Protein AF-A0A7W4BUL0-F1 (afdb_monomer)

Solvent-accessible surface area (backbone atoms only — not comparable to full-atom values): 17599 Å² total; per-residue (Å²): 130,43,71,52,57,49,54,52,48,56,49,38,48,52,42,36,64,74,68,65,66,83,71,51,72,64,56,56,49,53,50,51,48,51,26,42,60,65,45,43,52,60,82,72,42,64,9,52,50,29,47,55,52,40,44,53,56,35,36,77,71,32,53,68,34,26,53,48,38,33,58,71,44,56,49,56,65,67,58,50,42,30,52,64,75,68,50,76,83,61,90,52,65,67,52,39,54,31,34,69,30,75,73,80,61,93,63,35,60,72,77,24,23,62,31,49,42,41,34,46,38,88,52,42,52,83,48,67,34,38,34,40,41,51,28,50,49,57,51,46,47,67,76,43,40,69,66,28,68,32,72,77,50,27,53,101,88,46,43,46,43,32,50,45,29,55,38,48,47,57,58,42,29,58,88,43,66,68,40,51,63,51,36,73,60,40,47,85,48,90,79,58,47,50,54,53,45,16,53,50,46,50,51,56,71,67,39,72,90,49,54,92,60,42,91,62,51,68,42,51,52,49,48,23,38,56,37,56,66,67,81,63,59,66,76,80,72,73,72,74,67,66,82,71,74,78,66,77,79,75,72,74,81,62,45,70,44,75,49,91,90,58,65,99,73,47,58,45,75,43,71,88,58,84,81,70,72,73,86,80,85,70,65,93,83,72,82,73,80,80,81,79,83,82,88,70,76,77,81,132

Sequence (300 aa):
MTTLKQHLYDHICHYCDHQMLGIENDEVLEDLEELTERIFAPETLGGFRQLIHMIASVRSISSHSADSIMKDLHFPKYIFDALHNYGFEVDDKSINKEYYRNSYHKGWCSEYPFYVVLLKSHEYQFTIKSCELLAAFIKHYYSVLDTLRDKELARESSTREEDACANFRLFMKTNVAEFNSVREAIPKTPLDTPMSIANQLDKYLNDQEHWPYLAHKNYLRMLS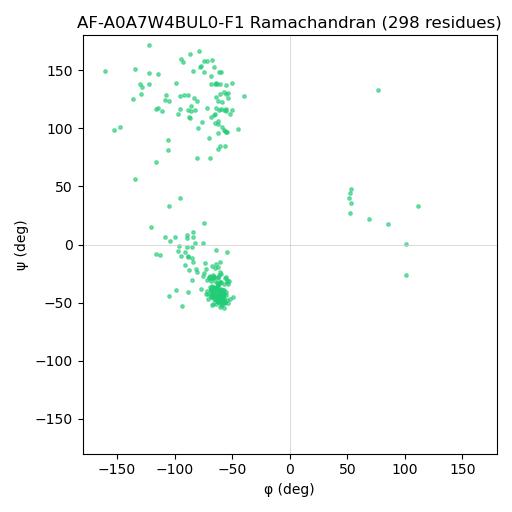HFFSNDWKSPKHISRKRLPFERVPKRYAEPIAVPIVGAHDDIFTLIPNESLIPNSEGLDEDDQYVTQHVIYTRARS

Mean predicted aligned error: 12.88 Å

Radius of gyration: 27.73 Å; Cα contacts (8 Å, |Δi|>4): 316; chains: 1; bounding box: 54×82×61 Å

Secondary structure (DSSP, 8-state):
--HHHHHHHHHHHHHHHHTT----HHHHHHHHHHHHHHTT--TT-TTHHHHHHHHHHHHHH-HHHHHHHHHHTT--HHHHHHHHTTT---S-HHHHHHHT--SPPTTHHHHSHHHHHHHGGGGB---HHHHHHHHHHHHHHHHSHHHHT-TTT-BTTB-HHHHHHHHHHHHHBTT-THHHHHHHHS-SSTT--HHHHHHHHHHHHH-GGGGGG-TTHHHHHHHHHHHHT-PPPP----------------PPPPEEEEPTTS-TT-EEEE-SS-----SSS--TT-------PPP-----

Foldseek 3Di:
DDPLLVLLLVLLVVLCVVVVVVQDSVNSNVLSVLLCVLQLADPLNAQVVLLLVLLVLLCVADVPLSVLLCVLSSPDPSSSCSCPVVHDDDPPPVSVNRNNDLDDDPCCLANRVRNNLSSNSVQFDDHNQVSLVVSQLSNLCVVCVCVQPDPQLADPVHTLSSLLSVLNSVLGGPPLVLSVVVSVPPPPDSPQALQNRLVSLVVCLPPPVSVVSCPPNVSSNSSSCSSNVVRDGPPPPVPPPVPPPPPPPPQDQFDWDDDPPDPPQWTFGDRPDDCPPPPPDDDPPPPDDPDDRDTDGDDD

Structure (mmCIF, N/CA/C/O backbone):
data_AF-A0A7W4BUL0-F1
#
_entry.id   AF-A0A7W4BUL0-F1
#
loop_
_atom_site.group_PDB
_atom_site.id
_atom_site.type_symbol
_atom_site.label_atom_id
_atom_site.label_alt_id
_atom_site.label_comp_id
_atom_site.label_asym_id
_atom_site.label_entity_id
_atom_site.label_seq_id
_atom_site.pdbx_PDB_ins_code
_atom_site.Cartn_x
_atom_site.Cartn_y
_atom_site.Cartn_z
_atom_site.occupancy
_atom_site.B_iso_or_equiv
_atom_site.auth_seq_id
_atom_site.auth_comp_id
_atom_site.auth_asym_id
_atom_site.auth_atom_id
_atom_site.pdbx_PDB_model_num
ATOM 1 N N . MET A 1 1 ? -19.394 -6.664 11.575 1.00 63.81 1 MET A N 1
ATOM 2 C CA . MET A 1 1 ? -18.038 -6.185 11.916 1.00 63.81 1 MET A CA 1
ATOM 3 C C . MET A 1 1 ? -17.214 -7.359 12.427 1.00 63.81 1 MET A C 1
ATOM 5 O O . MET A 1 1 ? -17.747 -8.137 13.209 1.00 63.81 1 MET A O 1
ATOM 9 N N . THR A 1 2 ? -15.981 -7.559 11.952 1.00 84.81 2 THR A N 1
ATOM 10 C CA . THR A 1 2 ? -15.101 -8.612 12.496 1.00 84.81 2 THR A CA 1
ATOM 11 C C . THR A 1 2 ? -14.613 -8.239 13.894 1.00 84.81 2 THR A C 1
ATOM 13 O O . THR A 1 2 ? -14.593 -7.060 14.248 1.00 84.81 2 THR A O 1
ATOM 16 N N . THR A 1 3 ? -14.204 -9.229 14.695 1.00 90.94 3 THR A N 1
ATOM 17 C CA . THR A 1 3 ? -13.777 -8.995 16.083 1.00 90.94 3 THR A CA 1
ATOM 18 C C . THR A 1 3 ? -12.614 -8.001 16.159 1.00 90.94 3 THR A C 1
ATOM 20 O O . THR A 1 3 ? -12.678 -7.055 16.931 1.00 90.94 3 THR A O 1
ATOM 23 N N . LEU A 1 4 ? -11.592 -8.131 15.300 1.00 94.06 4 LEU A N 1
ATOM 24 C CA . LEU A 1 4 ? -10.478 -7.173 15.263 1.00 94.06 4 LEU A CA 1
ATOM 25 C C . LEU A 1 4 ? -10.937 -5.754 14.881 1.00 94.06 4 LEU A C 1
ATOM 27 O O . LEU A 1 4 ? -10.501 -4.798 15.515 1.00 94.06 4 LEU A O 1
ATOM 31 N N . LYS A 1 5 ? -11.842 -5.605 13.900 1.00 94.56 5 LYS A N 1
ATOM 32 C CA . LYS A 1 5 ? -12.377 -4.286 13.517 1.00 94.56 5 LYS A CA 1
ATOM 33 C C . LYS A 1 5 ? -13.120 -3.621 14.684 1.00 94.56 5 LYS A C 1
ATOM 35 O O . LYS A 1 5 ? -12.940 -2.428 14.888 1.00 94.56 5 LYS A O 1
ATOM 40 N N . GLN A 1 6 ? -13.876 -4.386 15.481 1.00 94.69 6 GLN A N 1
ATOM 41 C CA . GLN A 1 6 ? -14.531 -3.877 16.696 1.00 94.69 6 GLN A CA 1
ATOM 42 C C . GLN A 1 6 ? -13.534 -3.382 17.739 1.00 94.69 6 GLN A C 1
ATOM 44 O O . GLN A 1 6 ? -13.674 -2.266 18.217 1.00 94.69 6 GLN A O 1
ATOM 49 N N . HIS A 1 7 ? -12.490 -4.156 18.039 1.00 95.56 7 HIS A N 1
ATOM 50 C CA . HIS A 1 7 ? -11.482 -3.711 19.002 1.00 95.56 7 HIS A CA 1
ATOM 51 C C . HIS A 1 7 ? -10.732 -2.459 18.535 1.00 95.56 7 HIS A C 1
ATOM 53 O O . HIS A 1 7 ? -10.454 -1.584 19.349 1.00 95.56 7 HIS A O 1
ATOM 59 N N . LEU A 1 8 ? -10.407 -2.362 17.239 1.00 96.38 8 LEU A N 1
ATOM 60 C CA . LEU A 1 8 ? -9.792 -1.156 16.678 1.00 96.38 8 LEU A CA 1
ATOM 61 C C . LEU A 1 8 ? -10.718 0.051 16.832 1.00 96.38 8 LEU A C 1
ATOM 63 O O . LEU A 1 8 ? -10.274 1.093 17.300 1.00 96.38 8 LEU A O 1
ATOM 67 N N . TYR A 1 9 ? -11.992 -0.111 16.480 1.00 97.00 9 TYR A N 1
ATOM 68 C CA . TYR A 1 9 ? -13.008 0.924 16.619 1.00 97.00 9 TYR A CA 1
ATOM 69 C C . TYR A 1 9 ? -13.138 1.416 18.068 1.00 97.00 9 TYR A C 1
ATOM 71 O O . TYR A 1 9 ? -12.931 2.599 18.327 1.00 97.00 9 TYR A O 1
ATOM 79 N N . ASP A 1 10 ? -13.367 0.503 19.018 1.00 96.12 10 ASP A N 1
ATOM 80 C CA . ASP A 1 10 ? -13.527 0.840 20.438 1.00 96.12 10 ASP A CA 1
ATOM 81 C C . ASP A 1 10 ? -12.287 1.569 20.987 1.00 96.12 10 ASP A C 1
ATOM 83 O O . ASP A 1 10 ? -12.400 2.529 21.752 1.00 96.12 10 ASP A O 1
ATOM 87 N N . HIS A 1 11 ? -11.091 1.144 20.563 1.00 96.62 11 HIS A N 1
ATOM 88 C CA . HIS A 1 11 ? -9.828 1.779 20.942 1.00 96.62 11 HIS A CA 1
ATOM 89 C C . HIS A 1 11 ? -9.691 3.202 20.396 1.00 96.62 11 HIS A C 1
ATOM 91 O O . HIS A 1 11 ? -9.259 4.102 21.117 1.00 96.62 11 HIS A O 1
ATOM 97 N N . ILE A 1 12 ? -10.055 3.419 19.130 1.00 97.69 12 ILE A N 1
ATOM 98 C CA . ILE A 1 12 ? -9.995 4.744 18.504 1.00 97.69 12 ILE A CA 1
ATOM 99 C C . ILE A 1 12 ? -11.011 5.683 19.164 1.00 97.69 12 ILE A C 1
ATOM 101 O O . ILE A 1 12 ? -10.640 6.799 19.518 1.00 97.69 12 ILE A O 1
ATOM 105 N N . CYS A 1 13 ? -12.243 5.228 19.412 1.00 97.12 13 CYS A N 1
ATOM 106 C CA . CYS A 1 13 ? -13.245 5.999 20.155 1.00 97.12 13 CYS A CA 1
ATOM 107 C C . CYS A 1 13 ? -12.733 6.387 21.547 1.00 97.12 13 CYS A C 1
ATOM 109 O O . CYS A 1 13 ? -12.774 7.559 21.920 1.00 97.12 13 CYS A O 1
ATOM 111 N N . HIS A 1 14 ? -12.152 5.432 22.284 1.00 96.12 14 HIS A N 1
ATOM 112 C CA . HIS A 1 14 ? -11.572 5.712 23.596 1.00 96.12 14 HIS A CA 1
ATOM 113 C C . HIS A 1 14 ? -10.455 6.763 23.532 1.00 96.12 14 HIS A C 1
ATOM 115 O O . HIS A 1 14 ? -10.378 7.645 24.390 1.00 96.12 14 HIS A O 1
ATOM 121 N N . TYR A 1 15 ? -9.605 6.702 22.505 1.00 97.06 15 TYR A N 1
ATOM 122 C CA . TYR A 1 15 ? -8.588 7.719 22.261 1.00 97.06 15 TYR A CA 1
ATOM 123 C C . TYR A 1 15 ? -9.208 9.098 21.981 1.00 97.06 15 TYR A C 1
ATOM 125 O O . TYR A 1 15 ? -8.770 10.084 22.577 1.00 97.06 15 TYR A O 1
ATOM 133 N N . CYS A 1 16 ? -10.227 9.174 21.120 1.00 97.00 16 CYS A N 1
ATOM 134 C CA . CYS A 1 16 ? -10.926 10.418 20.784 1.00 97.00 16 CYS A CA 1
ATOM 135 C C . CYS A 1 16 ? -11.564 11.070 22.019 1.00 97.00 16 CYS A C 1
ATOM 137 O O . CYS A 1 16 ? -11.394 12.276 22.221 1.00 97.00 16 CYS A O 1
ATOM 139 N N . ASP A 1 17 ? -12.214 10.274 22.872 1.00 95.50 17 ASP A N 1
ATOM 140 C CA . ASP A 1 17 ? -12.788 10.715 24.147 1.00 95.50 17 ASP A CA 1
ATOM 141 C C . ASP A 1 17 ? -11.702 11.212 25.107 1.00 95.50 17 ASP A C 1
ATOM 143 O O . ASP A 1 17 ? -11.811 12.293 25.693 1.00 95.50 17 ASP A O 1
ATOM 147 N N . HIS A 1 18 ? -10.617 10.444 25.246 1.00 95.31 18 HIS A N 1
ATOM 148 C CA . HIS A 1 18 ? -9.511 10.771 26.143 1.00 95.31 18 HIS A CA 1
ATOM 149 C C . HIS A 1 18 ? -8.785 12.061 25.734 1.00 95.31 18 HIS A C 1
ATOM 151 O O . HIS A 1 18 ? -8.370 12.838 26.593 1.00 95.31 18 HIS A O 1
ATOM 157 N N . GLN A 1 19 ? -8.647 12.302 24.428 1.00 95.75 19 GLN A N 1
ATOM 158 C CA . GLN A 1 19 ? -8.027 13.507 23.870 1.00 95.75 19 GLN A CA 1
ATOM 159 C C . GLN A 1 19 ? -9.021 14.659 23.644 1.00 95.75 19 GLN A C 1
ATOM 161 O O . GLN A 1 19 ? -8.603 15.737 23.224 1.00 95.75 19 GLN A O 1
ATOM 166 N N . MET A 1 20 ? -10.315 14.457 23.929 1.00 94.31 20 MET A N 1
ATOM 167 C CA . MET A 1 20 ? -11.390 15.438 23.731 1.00 94.31 20 MET A CA 1
ATOM 168 C C . MET A 1 20 ? -11.424 16.018 22.305 1.00 94.31 20 MET A C 1
ATOM 170 O O . MET A 1 20 ? -11.565 17.227 22.120 1.00 94.31 20 MET A O 1
ATOM 174 N N . LEU A 1 21 ? -11.276 15.163 21.287 1.00 92.88 21 LEU A N 1
ATOM 175 C CA . LEU A 1 21 ? -11.173 15.609 19.888 1.00 92.88 21 LEU A CA 1
ATOM 176 C C . LEU A 1 21 ? -12.501 16.091 19.289 1.00 92.88 21 LEU A C 1
ATOM 178 O O . LEU A 1 21 ? -12.483 16.759 18.260 1.00 92.88 21 LEU A O 1
ATOM 182 N N . GLY A 1 22 ? -13.634 15.7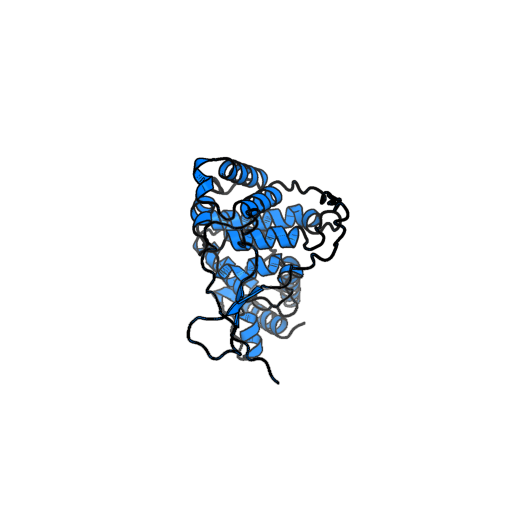77 19.925 1.00 93.44 22 GLY A N 1
ATOM 183 C CA . GLY A 1 22 ? -14.963 16.152 19.432 1.00 93.44 22 GLY A CA 1
ATOM 184 C C . GLY A 1 22 ? -15.382 15.424 18.152 1.00 93.44 22 GLY A C 1
ATOM 185 O O . GLY A 1 22 ? -16.227 15.941 17.434 1.00 93.44 22 GLY A O 1
ATOM 186 N N . ILE A 1 23 ? -14.771 14.269 17.873 1.00 94.56 23 ILE A N 1
ATOM 187 C CA . ILE A 1 23 ? -15.105 13.380 16.753 1.00 94.56 23 ILE A CA 1
ATOM 188 C C . ILE A 1 23 ? -16.191 12.424 17.236 1.00 94.56 23 ILE A C 1
ATOM 190 O O . ILE A 1 23 ? -16.039 11.815 18.300 1.00 94.56 23 ILE A O 1
ATOM 194 N N . GLU A 1 24 ? -17.282 12.314 16.486 1.00 94.50 24 GLU A N 1
ATOM 195 C CA . GLU A 1 24 ? -18.406 11.458 16.863 1.00 94.50 24 GLU A CA 1
ATOM 196 C C . GLU A 1 24 ? -18.105 9.974 16.579 1.00 94.50 24 GLU A C 1
ATOM 198 O O . GLU A 1 24 ? -17.283 9.612 15.737 1.00 94.50 24 GLU A O 1
ATOM 203 N N . ASN A 1 25 ? -18.742 9.078 17.333 1.00 94.75 25 ASN A N 1
ATOM 204 C CA . ASN A 1 25 ? -18.480 7.638 17.246 1.00 94.75 25 ASN A CA 1
ATOM 205 C C . ASN A 1 25 ? -18.883 7.029 15.893 1.00 94.75 25 ASN A C 1
ATOM 207 O O . ASN A 1 25 ? -18.326 6.009 15.493 1.00 94.75 25 ASN A O 1
ATOM 211 N N . ASP A 1 26 ? -19.865 7.601 15.209 1.00 95.38 26 ASP A N 1
ATOM 212 C CA . ASP A 1 26 ? -20.238 7.253 13.839 1.00 95.38 26 ASP A CA 1
ATOM 213 C C . ASP A 1 26 ? -19.201 7.755 12.827 1.00 95.38 26 ASP A C 1
ATOM 215 O O . ASP A 1 26 ? -18.786 6.965 11.984 1.00 95.38 26 ASP A O 1
ATOM 219 N N . GLU A 1 27 ? -18.687 8.979 12.980 1.00 96.75 27 GLU A N 1
ATOM 220 C CA . GLU A 1 27 ? -17.587 9.512 12.155 1.00 96.75 27 GLU A CA 1
ATOM 221 C C . GLU A 1 27 ? -16.334 8.621 12.246 1.00 96.75 27 GLU A C 1
ATOM 223 O O . GLU A 1 27 ? -15.753 8.257 11.224 1.00 96.75 27 GLU A O 1
ATOM 228 N N . VAL A 1 28 ? -15.966 8.161 13.453 1.00 97.50 28 VAL A N 1
ATOM 229 C CA . VAL A 1 28 ? -14.862 7.196 13.640 1.00 97.50 28 VAL A CA 1
ATOM 230 C C . VAL A 1 28 ? -15.105 5.894 12.877 1.00 97.50 28 VAL A C 1
ATOM 232 O O . VAL A 1 28 ? -14.165 5.300 12.336 1.00 97.50 28 VAL A O 1
ATOM 235 N N . LEU A 1 29 ? -16.349 5.407 12.876 1.00 96.81 29 LEU A N 1
ATOM 236 C CA . LEU A 1 29 ? -16.688 4.173 12.183 1.00 96.81 29 LEU A CA 1
ATOM 237 C C . LEU A 1 29 ? -16.566 4.375 10.675 1.00 96.81 29 LEU A C 1
ATOM 239 O O . LEU A 1 29 ? -15.860 3.590 10.048 1.00 96.81 29 LEU A O 1
ATOM 243 N N . GLU A 1 30 ? -17.200 5.417 10.133 1.00 97.31 30 GLU A N 1
ATOM 244 C CA . GLU A 1 30 ? -17.189 5.767 8.707 1.00 97.31 30 GLU A CA 1
ATOM 245 C C . GLU A 1 30 ? -15.761 5.888 8.172 1.00 97.31 30 GLU A C 1
ATOM 247 O O . GLU A 1 30 ? -15.401 5.201 7.215 1.00 97.31 30 GLU A O 1
ATOM 252 N N . ASP A 1 31 ? -14.916 6.650 8.860 1.00 97.81 31 ASP A N 1
ATOM 253 C CA . ASP A 1 31 ? -13.508 6.836 8.514 1.00 97.81 31 ASP A CA 1
ATOM 254 C C . ASP A 1 31 ? -12.710 5.518 8.537 1.00 97.81 31 ASP A C 1
ATOM 256 O O . ASP A 1 31 ? -11.852 5.262 7.681 1.00 97.81 31 ASP A O 1
ATOM 260 N N . LEU A 1 32 ? -12.971 4.650 9.523 1.00 97.00 32 LEU A N 1
ATOM 261 C CA . LEU A 1 32 ? -12.336 3.335 9.592 1.00 97.00 32 LEU A CA 1
ATOM 262 C C . LEU A 1 32 ? -12.823 2.423 8.457 1.00 97.00 32 LEU A C 1
ATOM 264 O O . LEU A 1 32 ? -12.026 1.653 7.914 1.00 97.00 32 LEU A O 1
ATOM 268 N N . GLU A 1 33 ? -14.110 2.474 8.100 1.00 96.44 33 GLU A N 1
ATOM 269 C CA . GLU A 1 33 ? -14.654 1.720 6.967 1.00 96.44 33 GLU A CA 1
ATOM 270 C C . GLU A 1 33 ? -14.019 2.195 5.662 1.00 96.44 33 GLU A C 1
ATOM 272 O O . GLU A 1 33 ? -13.422 1.371 4.962 1.00 96.44 33 GLU A O 1
ATOM 277 N N . GLU A 1 34 ? -14.031 3.506 5.413 1.00 97.19 34 GLU A N 1
ATOM 278 C CA . GLU A 1 34 ? -13.434 4.134 4.237 1.00 97.19 34 GLU A CA 1
ATOM 279 C C . GLU A 1 34 ? -11.961 3.742 4.092 1.00 97.19 34 GLU A C 1
ATOM 281 O O . GLU A 1 34 ? -11.550 3.273 3.029 1.00 97.19 34 GLU A O 1
ATOM 286 N N . LEU A 1 35 ? -11.171 3.824 5.169 1.00 97.56 35 LEU A N 1
ATOM 287 C CA . LEU A 1 35 ? -9.772 3.400 5.153 1.00 97.56 35 LEU A CA 1
ATOM 288 C C . LEU A 1 35 ? -9.627 1.917 4.779 1.00 97.56 35 LEU A C 1
ATOM 290 O O . LEU A 1 35 ? -8.786 1.566 3.946 1.00 97.56 35 LEU A O 1
ATOM 294 N N . THR A 1 36 ? -10.419 1.029 5.390 1.00 96.81 36 THR A N 1
ATOM 295 C CA . THR A 1 36 ? -10.321 -0.419 5.126 1.00 96.81 36 THR A CA 1
ATOM 296 C C . THR A 1 36 ? -10.730 -0.794 3.703 1.00 96.81 36 THR A C 1
ATOM 298 O O . THR A 1 36 ? -10.090 -1.658 3.095 1.00 96.81 36 THR A O 1
ATOM 301 N N . GLU A 1 37 ? -11.736 -0.118 3.148 1.00 96.75 37 GLU A N 1
ATOM 302 C CA . GLU A 1 37 ? -12.154 -0.274 1.756 1.00 96.75 37 GLU A CA 1
ATOM 303 C C . GLU A 1 37 ? -11.096 0.274 0.800 1.00 96.75 37 GLU A C 1
ATOM 305 O O . GLU A 1 37 ? -10.714 -0.398 -0.163 1.00 96.75 37 GLU A O 1
ATOM 310 N N . ARG A 1 38 ? -10.559 1.460 1.105 1.00 97.00 38 ARG A N 1
ATOM 311 C CA . ARG A 1 38 ? -9.557 2.150 0.293 1.00 97.00 38 ARG A CA 1
ATOM 312 C C . ARG A 1 38 ? -8.307 1.304 0.098 1.00 97.00 38 ARG A C 1
ATOM 314 O O . ARG A 1 38 ? -7.826 1.183 -1.026 1.00 97.00 38 ARG A O 1
ATOM 321 N N . ILE A 1 39 ? -7.810 0.673 1.163 1.00 96.81 39 ILE A N 1
ATOM 322 C CA . ILE A 1 39 ? -6.622 -0.193 1.098 1.00 96.81 39 ILE A CA 1
ATOM 323 C C . ILE A 1 39 ? -6.916 -1.620 0.613 1.00 96.81 39 ILE A C 1
ATOM 325 O O . ILE A 1 39 ? -5.988 -2.431 0.558 1.00 96.81 39 ILE A O 1
ATOM 329 N N . PHE A 1 40 ? -8.173 -1.935 0.281 1.00 96.31 40 PHE A N 1
ATOM 330 C CA . PHE A 1 40 ? -8.636 -3.278 -0.079 1.00 96.31 40 PHE A CA 1
ATOM 331 C C . PHE A 1 40 ? -8.260 -4.326 0.975 1.00 96.31 40 PHE A C 1
ATOM 333 O O . PHE A 1 40 ? -7.693 -5.372 0.653 1.00 96.31 40 PHE A O 1
ATOM 340 N N . ALA A 1 41 ? -8.511 -4.027 2.252 1.00 95.69 41 ALA A N 1
ATOM 341 C CA . ALA A 1 41 ? -8.168 -4.942 3.332 1.00 95.69 41 ALA A CA 1
ATOM 342 C C . ALA A 1 41 ? -9.049 -6.208 3.305 1.00 95.69 41 ALA A C 1
ATOM 344 O O . ALA A 1 41 ? -10.246 -6.124 3.023 1.00 95.69 41 ALA A O 1
ATOM 345 N N . PRO A 1 42 ? -8.504 -7.385 3.663 1.00 95.06 42 PRO A N 1
ATOM 346 C CA . PRO A 1 42 ? -9.322 -8.562 3.929 1.00 95.06 42 PRO A CA 1
ATOM 347 C C . PRO A 1 42 ? -10.196 -8.326 5.168 1.00 95.06 42 PRO A C 1
ATOM 349 O O . PRO A 1 42 ? -9.775 -7.641 6.098 1.00 95.06 42 PRO A O 1
ATOM 352 N N . GLU A 1 43 ? -11.354 -8.987 5.258 1.00 92.56 43 GLU A N 1
ATOM 353 C CA . GLU A 1 43 ? -12.284 -8.838 6.398 1.00 92.56 43 GLU A CA 1
ATOM 354 C C . GLU A 1 43 ? -11.615 -9.079 7.765 1.00 92.56 43 GLU A C 1
ATOM 356 O O . GLU A 1 43 ? -11.936 -8.437 8.767 1.00 92.56 43 GLU A O 1
ATOM 361 N N . THR A 1 44 ? -10.647 -10.002 7.802 1.00 92.06 44 THR A N 1
ATOM 362 C CA . THR A 1 44 ? -9.870 -10.338 9.006 1.00 92.06 44 THR A CA 1
ATOM 363 C C . THR A 1 44 ? -8.994 -9.195 9.520 1.00 92.06 44 THR A C 1
ATOM 365 O O . THR A 1 44 ? -8.594 -9.244 10.678 1.00 92.06 44 THR A O 1
ATOM 368 N N . LEU A 1 45 ? -8.669 -8.204 8.677 1.00 94.56 45 LEU A N 1
ATOM 369 C CA . LEU A 1 45 ? -7.679 -7.146 8.930 1.00 94.56 45 LEU A CA 1
ATOM 370 C C . LEU A 1 45 ? -6.303 -7.687 9.371 1.00 94.56 45 LEU A C 1
ATOM 372 O O . LEU A 1 45 ? -5.542 -7.016 10.072 1.00 94.56 45 LEU A O 1
ATOM 376 N N . GLY A 1 46 ? -5.977 -8.917 8.965 1.00 94.38 46 GLY A N 1
ATOM 377 C CA . GLY A 1 46 ? -4.737 -9.580 9.341 1.00 94.38 46 GLY A CA 1
ATOM 378 C C . GLY A 1 46 ? -3.508 -8.794 8.879 1.00 94.38 46 GLY A C 1
ATOM 379 O O . GLY A 1 46 ? -3.258 -8.657 7.684 1.00 94.38 46 GLY A O 1
ATOM 380 N N . GLY A 1 47 ? -2.715 -8.329 9.840 1.00 95.19 47 GLY A N 1
ATOM 381 C CA . GLY A 1 47 ? -1.499 -7.554 9.626 1.00 95.19 47 GLY A CA 1
ATOM 382 C C . GLY A 1 47 ? -1.729 -6.053 9.465 1.00 95.19 47 GLY A C 1
ATOM 383 O O . GLY A 1 47 ? -0.826 -5.353 9.006 1.00 95.19 47 GLY A O 1
ATOM 384 N N . PHE A 1 48 ? -2.891 -5.531 9.879 1.00 95.94 48 PHE A N 1
ATOM 385 C CA . PHE A 1 48 ? -3.192 -4.094 9.836 1.00 95.94 48 PHE A CA 1
ATOM 386 C C . PHE A 1 48 ? -2.138 -3.237 10.555 1.00 95.94 48 PHE A C 1
ATOM 388 O O . PHE A 1 48 ? -1.823 -2.139 10.099 1.00 95.94 48 PHE A O 1
ATOM 395 N N . ARG A 1 49 ? -1.482 -3.764 11.600 1.00 95.62 49 ARG A N 1
ATOM 396 C CA . ARG A 1 49 ? -0.357 -3.087 12.264 1.00 95.62 49 ARG A CA 1
ATOM 397 C C . ARG A 1 49 ? 0.766 -2.694 11.301 1.00 95.62 49 ARG A C 1
ATOM 399 O O . ARG A 1 49 ? 1.435 -1.687 11.524 1.00 95.62 49 ARG A O 1
ATOM 406 N N . GLN A 1 50 ? 1.000 -3.476 10.248 1.00 96.00 50 GLN A N 1
ATOM 407 C CA . GLN A 1 50 ? 2.071 -3.201 9.288 1.00 96.00 50 GLN A CA 1
ATOM 408 C C . GLN A 1 50 ? 1.831 -1.901 8.524 1.00 96.00 50 GLN A C 1
ATOM 410 O O . GLN A 1 50 ? 2.791 -1.198 8.231 1.00 96.00 50 GLN A O 1
ATOM 415 N N . LEU A 1 51 ? 0.571 -1.525 8.285 1.00 96.69 51 LEU A N 1
ATOM 416 C CA . LEU A 1 51 ? 0.228 -0.228 7.707 1.00 96.69 51 LEU A CA 1
ATOM 417 C C . LEU A 1 51 ? 0.649 0.923 8.636 1.00 96.69 51 LEU A C 1
ATOM 419 O O . LEU A 1 51 ? 1.294 1.874 8.195 1.00 96.69 51 LEU A O 1
ATOM 423 N N . ILE A 1 52 ? 0.347 0.802 9.932 1.00 96.94 52 ILE A N 1
ATOM 424 C CA . ILE A 1 52 ? 0.726 1.797 10.948 1.00 96.94 52 ILE A CA 1
ATOM 425 C C . ILE A 1 52 ? 2.249 1.918 11.025 1.00 96.94 52 ILE A C 1
ATOM 427 O O . ILE A 1 52 ? 2.807 3.013 10.957 1.00 96.94 52 ILE A O 1
ATOM 431 N N . HIS A 1 53 ? 2.933 0.776 11.100 1.00 96.25 53 HIS A N 1
ATOM 432 C CA . HIS A 1 53 ? 4.387 0.718 11.179 1.00 96.25 53 HIS A CA 1
ATOM 433 C C . HIS A 1 53 ? 5.065 1.267 9.918 1.00 96.25 53 HIS A C 1
ATOM 435 O O . HIS A 1 53 ? 6.077 1.961 10.020 1.00 96.25 53 HIS A O 1
ATOM 441 N N . MET A 1 54 ? 4.505 1.001 8.735 1.00 97.50 54 MET A N 1
ATOM 442 C CA . MET A 1 54 ? 4.965 1.574 7.472 1.00 97.50 54 MET A CA 1
ATOM 443 C C . MET A 1 54 ? 4.904 3.099 7.510 1.00 97.50 54 MET A C 1
ATOM 445 O O . MET A 1 54 ? 5.908 3.748 7.234 1.00 97.50 54 MET A O 1
ATOM 449 N N . ILE A 1 55 ? 3.756 3.676 7.880 1.00 97.75 55 ILE A N 1
ATOM 450 C CA . ILE A 1 55 ? 3.582 5.134 7.914 1.00 97.75 55 ILE A CA 1
ATOM 451 C C . ILE A 1 55 ? 4.527 5.758 8.940 1.00 97.75 55 ILE A C 1
ATOM 453 O O . ILE A 1 55 ? 5.195 6.737 8.620 1.00 97.75 55 ILE A O 1
ATOM 457 N N . ALA A 1 56 ? 4.663 5.163 10.128 1.00 97.38 56 ALA A N 1
ATOM 458 C CA . ALA A 1 56 ? 5.617 5.616 11.139 1.00 97.38 56 ALA A CA 1
ATOM 459 C C . ALA A 1 56 ? 7.071 5.568 10.630 1.00 97.38 56 ALA A C 1
ATOM 461 O O . ALA A 1 56 ? 7.823 6.530 10.801 1.00 97.38 56 ALA A O 1
ATOM 462 N N . SER A 1 57 ? 7.446 4.486 9.938 1.00 96.88 57 SER A N 1
ATOM 463 C CA . SER A 1 57 ? 8.787 4.318 9.364 1.00 96.88 57 SER A CA 1
ATOM 464 C C . SER A 1 57 ? 9.061 5.380 8.298 1.00 96.88 57 SER A C 1
ATOM 466 O O . SER A 1 57 ? 10.070 6.081 8.369 1.00 96.88 57 SER A O 1
ATOM 468 N N . VAL A 1 58 ? 8.126 5.584 7.363 1.00 97.50 58 VAL A N 1
ATOM 469 C CA . VAL A 1 58 ? 8.235 6.627 6.332 1.00 97.50 58 VAL A CA 1
ATOM 470 C C . VAL A 1 58 ? 8.290 8.009 6.975 1.00 97.50 58 VAL A C 1
ATOM 472 O O . VAL A 1 58 ? 9.146 8.806 6.608 1.00 97.50 58 VAL A O 1
ATOM 475 N N . ARG A 1 59 ? 7.446 8.293 7.974 1.00 96.81 59 ARG A N 1
ATOM 476 C CA . ARG A 1 59 ? 7.387 9.598 8.649 1.00 96.81 59 ARG A CA 1
ATOM 477 C C . ARG A 1 59 ? 8.687 9.952 9.357 1.00 96.81 59 ARG A C 1
ATOM 479 O O . ARG A 1 59 ? 9.063 11.121 9.357 1.00 96.81 59 ARG A O 1
ATOM 486 N N . SER A 1 60 ? 9.384 8.963 9.917 1.00 96.44 60 SER A N 1
ATOM 487 C CA . SER A 1 60 ? 10.686 9.189 10.557 1.00 96.44 60 SER A CA 1
ATOM 488 C C . SER A 1 60 ? 11.797 9.581 9.570 1.00 96.44 60 SER A C 1
ATOM 490 O O . SER A 1 60 ? 12.794 10.168 9.981 1.00 96.44 60 SER A O 1
ATOM 492 N N . ILE A 1 61 ? 11.610 9.315 8.271 1.00 96.38 61 ILE A N 1
ATOM 493 C CA . ILE A 1 61 ? 12.566 9.627 7.196 1.00 96.38 61 ILE A CA 1
ATOM 494 C C . ILE A 1 61 ? 12.117 10.838 6.364 1.00 96.38 61 ILE A C 1
ATOM 496 O O . ILE A 1 61 ? 12.924 11.706 6.037 1.00 96.38 61 ILE A O 1
ATOM 500 N N . SER A 1 62 ? 10.837 10.902 5.996 1.00 95.50 62 SER A N 1
ATOM 501 C CA . SER A 1 62 ? 10.240 11.930 5.143 1.00 95.50 62 SER A CA 1
ATOM 502 C C . SER A 1 62 ? 8.787 12.181 5.553 1.00 95.50 62 SER A C 1
ATOM 504 O O . SER A 1 62 ? 7.875 11.447 5.162 1.00 95.50 62 SER A O 1
ATOM 506 N N . SER A 1 63 ? 8.556 13.263 6.304 1.00 94.88 63 SER A N 1
ATOM 507 C CA . SER A 1 63 ? 7.203 13.710 6.664 1.00 94.88 63 SER A CA 1
ATOM 508 C C . SER A 1 63 ? 6.348 13.980 5.428 1.00 94.88 63 SER A C 1
ATOM 510 O O . SER A 1 63 ? 5.204 13.550 5.376 1.00 94.88 63 SER A O 1
ATOM 512 N N . HIS A 1 64 ? 6.932 14.593 4.395 1.00 95.00 64 HIS A N 1
ATOM 513 C CA . HIS A 1 64 ? 6.247 14.862 3.133 1.00 95.00 64 HIS A CA 1
ATOM 514 C C . HIS A 1 64 ? 5.724 13.585 2.459 1.00 95.00 64 HIS A C 1
ATOM 516 O O . HIS A 1 64 ? 4.567 13.541 2.042 1.00 95.00 64 HIS A O 1
ATOM 522 N N . SER A 1 65 ? 6.550 12.533 2.383 1.00 96.06 65 SER A N 1
ATOM 523 C CA . SER A 1 65 ? 6.128 11.258 1.788 1.00 96.06 65 SER A CA 1
ATOM 524 C C . SER A 1 65 ? 5.052 10.583 2.636 1.00 96.06 65 SER A C 1
ATOM 526 O O . SER A 1 65 ? 4.083 10.068 2.088 1.00 96.06 65 SER A O 1
ATOM 528 N N . ALA A 1 66 ? 5.185 10.621 3.966 1.00 97.25 66 ALA A N 1
ATOM 529 C CA . ALA A 1 66 ? 4.181 10.069 4.872 1.00 97.25 66 ALA A CA 1
ATOM 530 C C . ALA A 1 66 ? 2.832 10.785 4.735 1.00 97.25 66 ALA A C 1
ATOM 532 O O . ALA A 1 66 ? 1.813 10.118 4.586 1.00 97.25 66 ALA A O 1
ATOM 533 N N . ASP A 1 67 ? 2.829 12.119 4.712 1.00 96.69 67 ASP A N 1
ATOM 534 C CA . ASP A 1 67 ? 1.609 12.916 4.567 1.00 96.69 67 ASP A CA 1
ATOM 535 C C . ASP A 1 67 ? 0.958 12.684 3.190 1.00 96.69 67 ASP A C 1
ATOM 537 O O . ASP A 1 67 ? -0.265 12.586 3.097 1.00 96.69 67 ASP A O 1
ATOM 541 N N . SER A 1 68 ? 1.758 12.524 2.123 1.00 96.19 68 SER A N 1
ATOM 542 C CA . SER A 1 68 ? 1.240 12.146 0.799 1.00 96.19 68 SER A CA 1
ATOM 543 C C . SER A 1 68 ? 0.591 10.764 0.821 1.00 96.19 68 SER A C 1
ATOM 545 O O . SER A 1 68 ? -0.521 10.614 0.327 1.00 96.19 68 SER A O 1
ATOM 547 N N . ILE A 1 69 ? 1.251 9.766 1.418 1.00 97.75 69 ILE A N 1
ATOM 548 C CA . ILE A 1 69 ? 0.709 8.406 1.528 1.00 97.75 69 ILE A CA 1
ATOM 549 C C . ILE A 1 69 ? -0.586 8.415 2.340 1.00 97.75 69 ILE A C 1
ATOM 551 O O . ILE A 1 69 ? -1.587 7.877 1.881 1.00 97.75 69 ILE A O 1
ATOM 555 N N . MET A 1 70 ? -0.597 9.047 3.517 1.00 97.81 70 MET A N 1
ATOM 556 C CA . MET A 1 70 ? -1.801 9.146 4.348 1.00 97.81 70 MET A CA 1
ATOM 557 C C . MET A 1 70 ? -2.948 9.807 3.583 1.00 97.81 70 MET A C 1
ATOM 559 O O . MET A 1 70 ? -4.066 9.301 3.616 1.00 97.81 70 MET A O 1
ATOM 563 N N . LYS A 1 71 ? -2.664 10.876 2.831 1.00 97.38 71 LYS A N 1
ATOM 564 C CA . LYS A 1 71 ? -3.654 11.527 1.973 1.00 97.38 71 LYS A CA 1
ATOM 565 C C . LYS A 1 71 ? -4.200 10.585 0.901 1.00 97.38 71 LYS A C 1
ATOM 567 O O . LYS A 1 71 ? -5.409 10.508 0.754 1.00 97.38 71 LYS A O 1
ATOM 572 N N . ASP A 1 72 ? -3.351 9.877 0.158 1.00 97.19 72 ASP A N 1
ATOM 573 C CA . ASP A 1 72 ? -3.799 9.006 -0.941 1.00 97.19 72 ASP A CA 1
ATOM 574 C C . ASP A 1 72 ? -4.564 7.761 -0.441 1.00 97.19 72 ASP A C 1
ATOM 576 O O . ASP A 1 72 ? -5.435 7.234 -1.145 1.00 97.19 72 ASP A O 1
ATOM 580 N N . LEU A 1 73 ? -4.264 7.314 0.785 1.00 97.38 73 LEU A N 1
ATOM 581 C CA . LEU A 1 73 ? -4.960 6.231 1.488 1.00 97.38 73 LEU A CA 1
ATOM 582 C C . LEU A 1 73 ? -6.219 6.683 2.243 1.00 97.38 73 LEU A C 1
ATOM 584 O O . LEU A 1 73 ? -6.862 5.830 2.842 1.00 97.38 73 LEU A O 1
ATOM 588 N N . HIS A 1 74 ? -6.548 7.980 2.236 1.00 96.50 74 HIS A N 1
ATOM 589 C CA . HIS A 1 74 ? -7.618 8.557 3.061 1.00 96.50 74 HIS A CA 1
ATOM 590 C C . HIS A 1 74 ? -7.470 8.160 4.538 1.00 96.50 74 HIS A C 1
ATOM 592 O O . HIS A 1 74 ? -8.433 7.820 5.206 1.00 96.50 74 HIS A O 1
ATOM 598 N N . PHE A 1 75 ? -6.236 8.147 5.046 1.00 97.12 75 PHE A N 1
ATOM 599 C CA . PHE A 1 75 ? -5.944 7.740 6.412 1.00 97.12 75 PHE A CA 1
ATOM 600 C C . PHE A 1 75 ? -6.076 8.953 7.345 1.00 97.12 75 PHE A C 1
ATOM 602 O O . PHE A 1 75 ? -5.190 9.820 7.338 1.00 97.12 75 PHE A O 1
ATOM 609 N N . PRO A 1 76 ? -7.110 9.013 8.208 1.00 96.19 76 PRO A N 1
ATOM 610 C CA . PRO A 1 76 ? -7.266 10.112 9.145 1.00 96.19 76 PRO A CA 1
ATOM 611 C C . PRO A 1 76 ? -6.132 10.146 10.167 1.00 96.19 76 PRO A C 1
ATOM 613 O O . PRO A 1 76 ? -5.714 9.131 10.736 1.00 96.19 76 PRO A O 1
ATOM 616 N N . LYS A 1 77 ? -5.642 11.355 10.442 1.00 95.94 77 LYS A N 1
ATOM 617 C CA . LYS A 1 77 ? -4.514 11.558 11.354 1.00 95.94 77 LYS A CA 1
ATOM 618 C C . LYS A 1 77 ? -4.805 11.043 12.767 1.00 95.94 77 LYS A C 1
ATOM 620 O O . LYS A 1 77 ? -3.922 10.445 13.371 1.00 95.94 77 LYS A O 1
ATOM 625 N N . TYR A 1 78 ? -6.025 11.236 13.269 1.00 96.81 78 TYR A N 1
ATOM 626 C CA . TYR A 1 78 ? -6.391 10.806 14.619 1.00 96.81 78 TYR A CA 1
ATOM 627 C C . TYR A 1 78 ? -6.422 9.274 14.749 1.00 96.81 78 TYR A C 1
ATOM 629 O O . TYR A 1 78 ? -5.972 8.761 15.768 1.00 96.81 78 TYR A O 1
ATOM 637 N N . ILE A 1 79 ? -6.841 8.534 13.709 1.00 97.56 79 ILE A N 1
ATOM 638 C CA . ILE A 1 79 ? -6.758 7.063 13.693 1.00 97.56 79 ILE A CA 1
ATOM 639 C C . ILE A 1 79 ? -5.292 6.625 13.754 1.00 97.56 79 ILE A C 1
ATOM 641 O O . ILE A 1 79 ? -4.936 5.729 14.521 1.00 97.56 79 ILE A O 1
ATOM 645 N N . PHE A 1 80 ? -4.413 7.266 12.977 1.00 97.06 80 PHE A N 1
ATOM 646 C CA . PHE A 1 80 ? -2.983 6.960 13.028 1.00 97.06 80 PHE A CA 1
ATOM 647 C C . PHE A 1 80 ? -2.405 7.244 14.419 1.00 97.06 80 PHE A C 1
ATOM 649 O O . PHE A 1 80 ? -1.703 6.399 14.970 1.00 97.06 80 PHE A O 1
ATOM 656 N N . ASP A 1 81 ? -2.724 8.398 15.008 1.00 96.25 81 ASP A N 1
ATOM 657 C CA . ASP A 1 81 ? -2.227 8.790 16.326 1.00 96.25 81 ASP A CA 1
ATOM 658 C C . ASP A 1 81 ? -2.768 7.862 17.440 1.00 96.25 81 ASP A C 1
ATOM 660 O O . ASP A 1 81 ? -2.002 7.473 18.327 1.00 96.25 81 ASP A O 1
ATOM 664 N N . ALA A 1 82 ? -4.027 7.414 17.355 1.00 97.31 82 ALA A N 1
ATOM 665 C CA . ALA A 1 82 ? -4.621 6.425 18.261 1.00 97.31 82 ALA A CA 1
ATOM 666 C C . ALA A 1 82 ? -3.889 5.073 18.219 1.00 97.31 82 ALA A C 1
ATOM 668 O O . ALA A 1 82 ? -3.628 4.449 19.249 1.00 97.31 82 ALA A O 1
ATOM 669 N N . LEU A 1 83 ? -3.535 4.605 17.022 1.00 96.38 83 LEU A N 1
ATOM 670 C CA . LEU A 1 83 ? -2.920 3.289 16.842 1.00 96.38 83 LEU A CA 1
ATOM 671 C C . LEU A 1 83 ? -1.399 3.309 17.034 1.00 96.38 83 LEU A C 1
ATOM 673 O O . LEU A 1 83 ? -0.822 2.309 17.466 1.00 96.38 83 LEU A O 1
ATOM 677 N N . HIS A 1 84 ? -0.741 4.426 16.714 1.00 95.25 84 HIS A N 1
ATOM 678 C CA . HIS A 1 84 ? 0.710 4.563 16.806 1.00 95.25 84 HIS A CA 1
ATOM 679 C C . HIS A 1 84 ? 1.180 5.162 18.134 1.00 95.25 84 HIS A C 1
ATOM 681 O O . HIS A 1 84 ? 2.048 4.573 18.776 1.00 95.25 84 HIS A O 1
ATOM 687 N N . ASN A 1 85 ? 0.637 6.318 18.532 1.00 91.69 85 ASN A N 1
ATOM 688 C CA . ASN A 1 85 ? 1.145 7.087 19.673 1.00 91.69 85 ASN A CA 1
ATOM 689 C C . ASN A 1 85 ? 0.491 6.645 20.982 1.00 91.69 85 ASN A C 1
ATOM 691 O O . ASN A 1 85 ? 1.167 6.553 22.003 1.00 91.69 85 ASN A O 1
ATOM 695 N N . TYR A 1 86 ? -0.818 6.381 20.948 1.00 92.12 86 TYR A N 1
ATOM 696 C CA . TYR A 1 86 ? -1.557 5.886 22.112 1.00 92.12 86 TYR A CA 1
ATOM 697 C C . TYR A 1 86 ? -1.387 4.370 22.304 1.00 92.12 86 TYR A C 1
ATOM 699 O O . TYR A 1 86 ? -1.492 3.880 23.422 1.00 92.12 86 TYR A O 1
ATOM 707 N N . GLY A 1 87 ? -1.007 3.665 21.230 1.00 89.25 87 GLY A N 1
ATOM 708 C CA . GLY A 1 87 ? -0.656 2.247 21.231 1.00 89.25 87 GLY A CA 1
ATOM 709 C C . GLY A 1 87 ? -1.886 1.348 21.303 1.00 89.25 87 GLY A C 1
ATOM 710 O O . GLY A 1 87 ? -2.771 1.560 22.116 1.00 89.25 87 GLY A O 1
ATOM 711 N N . PHE A 1 88 ? -1.947 0.328 20.450 1.00 92.06 88 PHE A N 1
ATOM 712 C CA . PHE A 1 88 ? -3.038 -0.648 20.451 1.00 92.06 88 PHE A CA 1
ATOM 713 C C . PHE A 1 88 ? -2.528 -2.010 20.912 1.00 92.06 88 PHE A C 1
ATOM 715 O O . PHE A 1 88 ? -1.719 -2.637 20.222 1.00 92.06 88 PHE A O 1
ATOM 722 N N . GLU A 1 89 ? -3.025 -2.471 22.056 1.00 85.81 89 GLU A N 1
ATOM 723 C CA . GLU A 1 89 ? -2.747 -3.794 22.608 1.00 85.81 89 GLU A CA 1
ATOM 724 C C . GLU A 1 89 ? -4.062 -4.481 22.983 1.00 85.81 89 GLU A C 1
ATOM 726 O O . GLU A 1 89 ? -4.978 -3.861 23.517 1.00 85.81 89 GLU A O 1
ATOM 731 N N . VAL A 1 90 ? -4.160 -5.774 22.674 1.00 84.44 90 VAL A N 1
ATOM 732 C CA . VAL A 1 90 ? -5.347 -6.589 22.958 1.00 84.44 90 VAL A CA 1
ATOM 733 C C . VAL A 1 90 ? -4.909 -7.859 23.677 1.00 84.44 90 VAL A C 1
ATOM 735 O O . VAL A 1 90 ? -4.012 -8.561 23.195 1.00 84.44 90 VAL A O 1
ATOM 738 N N . ASP A 1 91 ? -5.567 -8.158 24.800 1.00 87.06 91 ASP A N 1
ATOM 739 C CA . ASP A 1 91 ? -5.310 -9.347 25.628 1.00 87.06 91 ASP A CA 1
ATOM 740 C C . ASP A 1 91 ? -5.691 -10.658 24.921 1.00 87.06 91 ASP A C 1
ATOM 742 O O . ASP A 1 91 ? -5.101 -11.718 25.162 1.00 87.06 91 ASP A O 1
ATOM 746 N N . ASP A 1 92 ? -6.670 -10.602 24.015 1.00 91.00 92 ASP A N 1
ATOM 747 C CA . ASP A 1 92 ? -7.055 -11.738 23.185 1.00 91.00 92 ASP A CA 1
ATOM 748 C C . ASP A 1 92 ? -5.913 -12.122 22.230 1.00 91.00 92 ASP A C 1
ATOM 750 O O . ASP A 1 92 ? -5.593 -11.431 21.258 1.00 91.00 92 ASP A O 1
ATOM 754 N N . LYS A 1 93 ? -5.318 -13.292 22.487 1.00 90.19 93 LYS A N 1
ATOM 755 C CA . LYS A 1 93 ? -4.189 -13.828 21.716 1.00 90.19 93 LYS A CA 1
ATOM 756 C C . LYS A 1 93 ? -4.504 -14.040 20.236 1.00 90.19 93 LYS A C 1
ATOM 758 O O . LYS A 1 93 ? -3.592 -13.949 19.415 1.00 90.19 93 LYS A O 1
ATOM 763 N N . SER A 1 94 ? -5.745 -14.376 19.886 1.00 89.69 94 SER A N 1
ATOM 764 C CA . SER A 1 94 ? -6.146 -14.598 18.496 1.00 89.69 94 SER A CA 1
ATOM 765 C C . SER A 1 94 ? -6.184 -13.277 17.739 1.00 89.69 94 SER A C 1
ATOM 767 O O . SER A 1 94 ? -5.600 -13.169 16.661 1.00 89.69 94 SER A O 1
ATOM 769 N N . ILE A 1 95 ? -6.805 -12.259 18.335 1.00 91.44 95 ILE A N 1
ATOM 770 C CA . ILE A 1 95 ? -6.883 -10.907 17.765 1.00 91.44 95 ILE A CA 1
ATOM 771 C C . ILE A 1 95 ? -5.485 -10.311 17.637 1.00 91.44 95 ILE A C 1
ATOM 773 O O . ILE A 1 95 ? -5.121 -9.795 16.582 1.00 91.44 95 ILE A O 1
ATOM 777 N N . ASN A 1 96 ? -4.671 -10.463 18.680 1.00 91.19 96 ASN A N 1
ATOM 778 C CA . ASN A 1 96 ? -3.285 -10.023 18.678 1.00 91.19 96 ASN A CA 1
ATOM 779 C C . ASN A 1 96 ? -2.494 -10.707 17.543 1.00 91.19 96 ASN A C 1
ATOM 781 O O . ASN A 1 96 ? -1.866 -10.048 16.717 1.00 91.19 96 ASN A O 1
ATOM 785 N N . LYS A 1 97 ? -2.615 -12.031 17.388 1.00 92.38 97 LYS A N 1
ATOM 786 C CA . LYS A 1 97 ? -1.957 -12.759 16.291 1.00 92.38 97 LYS A CA 1
ATOM 787 C C . LYS A 1 97 ? -2.386 -12.273 14.902 1.00 92.38 97 LYS A C 1
ATOM 789 O O . LYS A 1 97 ? -1.548 -12.236 14.001 1.00 92.38 97 LYS A O 1
ATOM 794 N N . GLU A 1 98 ? -3.661 -11.939 14.713 1.00 93.06 98 GLU A N 1
ATOM 795 C CA . GLU A 1 98 ? -4.150 -11.354 13.462 1.00 93.06 98 GLU A CA 1
ATOM 796 C C . GLU A 1 98 ? -3.565 -9.959 13.240 1.00 93.06 98 GLU A C 1
ATOM 798 O O . GLU A 1 98 ? -2.953 -9.716 12.204 1.00 93.06 98 GLU A O 1
ATOM 803 N N . TYR A 1 99 ? -3.659 -9.065 14.222 1.00 94.62 99 TYR A N 1
ATOM 804 C CA . TYR A 1 99 ? -3.201 -7.681 14.096 1.00 94.62 99 TYR A CA 1
ATOM 805 C C . TYR A 1 99 ? -1.696 -7.565 13.791 1.00 94.62 99 TYR A C 1
ATOM 807 O O . TYR A 1 99 ? -1.296 -6.782 12.927 1.00 94.62 99 TYR A O 1
ATOM 815 N N . TYR A 1 100 ? -0.863 -8.386 14.441 1.00 93.25 100 TYR A N 1
ATOM 816 C CA . TYR A 1 100 ? 0.602 -8.385 14.295 1.00 93.25 100 TYR A CA 1
ATOM 817 C C . TYR A 1 100 ? 1.124 -9.300 13.171 1.00 93.25 100 TYR A C 1
ATOM 819 O O . TYR A 1 100 ? 2.333 -9.520 13.056 1.00 93.25 100 TYR A O 1
ATOM 827 N N . ARG A 1 101 ? 0.249 -9.863 12.336 1.00 93.31 101 ARG A N 1
ATOM 828 C CA . ARG A 1 101 ? 0.640 -10.780 11.259 1.00 93.31 101 ARG A CA 1
ATOM 829 C C . ARG A 1 101 ? 1.580 -10.116 10.238 1.00 93.31 101 ARG A C 1
ATOM 831 O O . ARG A 1 101 ? 1.349 -9.001 9.787 1.00 93.31 101 ARG A O 1
ATOM 838 N N . ASN A 1 102 ? 2.606 -10.864 9.819 1.00 92.44 102 ASN A N 1
ATOM 839 C CA . ASN A 1 102 ? 3.606 -10.447 8.815 1.00 92.44 102 ASN A CA 1
ATOM 840 C C . ASN A 1 102 ? 3.521 -11.242 7.494 1.00 92.44 102 ASN A C 1
ATOM 842 O O . ASN A 1 102 ? 4.211 -10.947 6.513 1.00 92.44 102 ASN A O 1
ATOM 846 N N . SER A 1 103 ? 2.713 -12.300 7.457 1.00 91.62 103 SER A N 1
ATOM 847 C CA . SER A 1 103 ? 2.511 -13.161 6.289 1.00 91.62 103 SER A CA 1
ATOM 848 C C . SER A 1 103 ? 1.080 -13.046 5.789 1.00 91.62 103 SER A C 1
ATOM 850 O O . SER A 1 103 ? 0.164 -12.871 6.573 1.00 91.62 103 SER A O 1
ATOM 852 N N . TYR A 1 104 ? 0.869 -13.152 4.485 1.00 91.38 104 TYR A N 1
ATOM 853 C CA . TYR A 1 104 ? -0.473 -13.217 3.912 1.00 91.38 104 TYR A CA 1
ATOM 854 C C . TYR A 1 104 ? -0.919 -14.675 3.752 1.00 91.38 104 TYR A C 1
ATOM 856 O O . TYR A 1 104 ? -0.084 -15.582 3.662 1.00 91.38 104 TYR A O 1
ATOM 864 N N . HIS A 1 105 ? -2.230 -14.916 3.692 1.00 91.00 105 HIS A N 1
ATOM 865 C CA . HIS A 1 105 ? -2.758 -16.239 3.364 1.00 91.00 105 HIS A CA 1
ATOM 866 C C . HIS A 1 105 ? -2.605 -16.562 1.874 1.00 91.00 105 HIS A C 1
ATOM 868 O O . HIS A 1 105 ? -2.495 -15.681 1.020 1.00 91.00 105 HIS A O 1
ATOM 874 N N . LYS A 1 106 ? -2.617 -17.857 1.546 1.00 91.19 106 LYS A N 1
ATOM 875 C CA . LYS A 1 106 ? -2.657 -18.313 0.153 1.00 91.19 106 LYS A CA 1
ATOM 876 C C . LYS A 1 106 ? -3.870 -17.684 -0.549 1.00 91.19 106 LYS A C 1
ATOM 878 O O . LYS A 1 106 ? -4.968 -17.778 -0.024 1.00 91.19 106 LYS A O 1
ATOM 883 N N . GLY A 1 107 ? -3.653 -17.072 -1.715 1.00 92.00 107 GLY A N 1
ATOM 884 C CA . GLY A 1 107 ? -4.694 -16.379 -2.490 1.00 92.00 107 GLY A CA 1
ATOM 885 C C . GLY A 1 107 ? -4.686 -14.854 -2.344 1.00 92.00 107 GLY A C 1
ATOM 886 O O . GLY A 1 107 ? -5.004 -14.158 -3.301 1.00 92.00 107 GLY A O 1
ATOM 887 N N . TRP A 1 108 ? -4.187 -14.308 -1.229 1.00 94.38 108 TRP A N 1
ATOM 888 C CA . TRP A 1 108 ? -4.214 -12.856 -0.982 1.00 94.38 108 TRP A CA 1
ATOM 889 C C . TRP A 1 108 ? -3.429 -12.027 -1.993 1.00 94.38 108 TRP A C 1
ATOM 891 O O . TRP A 1 108 ? -3.776 -10.881 -2.240 1.00 94.38 108 TRP A O 1
ATOM 901 N N . CYS A 1 109 ? -2.374 -12.584 -2.591 1.00 93.75 109 CYS A N 1
ATOM 902 C CA . CYS A 1 109 ? -1.656 -11.885 -3.654 1.00 93.75 109 CYS A CA 1
ATOM 903 C C . CYS A 1 109 ? -2.540 -11.562 -4.860 1.00 93.75 109 CYS A C 1
ATOM 905 O O . CYS A 1 109 ? -2.203 -10.607 -5.548 1.00 93.75 109 CYS A O 1
ATOM 907 N N . SER A 1 110 ? -3.606 -12.338 -5.081 1.00 93.25 110 SER A N 1
ATOM 908 C CA . SER A 1 110 ? -4.579 -12.164 -6.159 1.00 93.25 110 SER A CA 1
ATOM 909 C C . SER A 1 110 ? -5.847 -11.451 -5.693 1.00 93.25 110 SER A C 1
ATOM 911 O O . SER A 1 110 ? -6.362 -10.603 -6.407 1.00 93.25 110 SER A O 1
ATOM 913 N N . GLU A 1 111 ? -6.330 -11.755 -4.487 1.00 94.31 111 GLU A N 1
ATOM 914 C CA . GLU A 1 111 ? -7.554 -11.155 -3.931 1.00 94.31 111 GLU A CA 1
ATOM 915 C C . GLU A 1 111 ? -7.340 -9.727 -3.410 1.00 94.31 111 GLU A C 1
ATOM 917 O O . GLU A 1 111 ? -8.199 -8.869 -3.591 1.00 94.31 111 GLU A O 1
ATOM 922 N N . TYR A 1 112 ? -6.184 -9.464 -2.791 1.00 96.25 112 TYR A N 1
ATOM 923 C CA . TYR A 1 112 ? -5.851 -8.187 -2.153 1.00 96.25 112 TYR A CA 1
ATOM 924 C C . TYR A 1 112 ? -4.427 -7.719 -2.525 1.00 96.25 112 TYR A C 1
ATOM 926 O O . TYR A 1 112 ? -3.587 -7.516 -1.636 1.00 96.25 112 TYR A O 1
ATOM 934 N N . PRO A 1 113 ? -4.092 -7.562 -3.825 1.00 96.81 113 PRO A N 1
ATOM 935 C CA . PRO A 1 113 ? -2.710 -7.346 -4.258 1.00 96.81 113 PRO A CA 1
ATOM 936 C C . PRO A 1 113 ? -2.069 -6.116 -3.613 1.00 96.81 113 PRO A C 1
ATOM 938 O O . PRO A 1 113 ? -0.932 -6.199 -3.127 1.00 96.81 113 PRO A O 1
ATOM 941 N N . PHE A 1 114 ? -2.818 -5.009 -3.570 1.00 98.00 114 PHE A N 1
ATOM 942 C CA . PHE A 1 114 ? -2.388 -3.743 -2.986 1.00 98.00 114 PHE A CA 1
ATOM 943 C C . PHE A 1 114 ? -2.224 -3.823 -1.467 1.00 98.00 114 PHE A C 1
ATOM 945 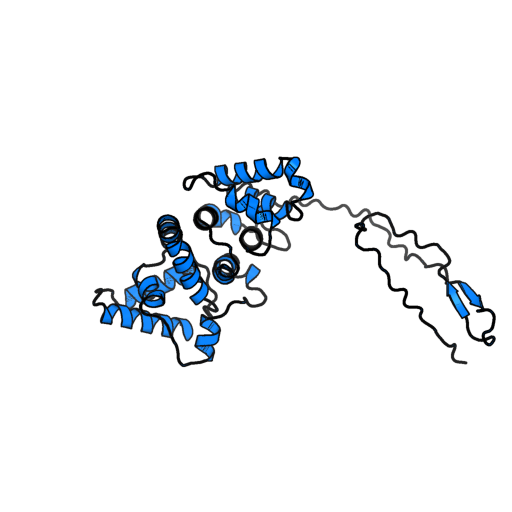O O . PHE A 1 114 ? -1.181 -3.429 -0.947 1.00 98.00 114 PHE A O 1
ATOM 952 N N . TYR A 1 115 ? -3.171 -4.430 -0.745 1.00 98.06 115 TYR A N 1
ATOM 953 C CA . TYR A 1 115 ? -3.037 -4.633 0.700 1.00 98.06 115 TYR A CA 1
ATOM 954 C C . TYR A 1 115 ? -1.764 -5.413 1.049 1.00 98.06 115 TYR A C 1
ATOM 956 O O . TYR A 1 115 ? -1.046 -5.075 1.991 1.00 98.06 115 TYR A O 1
ATOM 964 N N . VAL A 1 116 ? -1.413 -6.420 0.243 1.00 97.62 116 VAL A N 1
ATOM 965 C CA . VAL A 1 116 ? -0.178 -7.188 0.439 1.00 97.62 116 VAL A CA 1
ATOM 966 C C . VAL A 1 116 ? 1.081 -6.328 0.222 1.00 97.62 116 VAL A C 1
ATOM 968 O O . VAL A 1 116 ? 2.110 -6.609 0.842 1.00 97.62 116 VAL A O 1
ATOM 971 N N . VAL A 1 117 ? 1.031 -5.270 -0.604 1.00 97.62 117 VAL A N 1
ATOM 972 C CA . VAL A 1 117 ? 2.122 -4.273 -0.693 1.00 97.62 117 VAL A CA 1
ATOM 973 C C . VAL A 1 117 ? 2.318 -3.577 0.652 1.00 97.62 117 VAL A C 1
ATOM 975 O O . VAL A 1 117 ? 3.451 -3.446 1.110 1.00 97.62 117 VAL A O 1
ATOM 978 N N . LEU A 1 118 ? 1.234 -3.175 1.312 1.00 96.94 118 LEU A N 1
ATOM 979 C CA . LEU A 1 118 ? 1.292 -2.485 2.603 1.00 96.94 118 LEU A CA 1
ATOM 980 C C . LEU A 1 118 ? 1.729 -3.439 3.726 1.00 96.94 118 LEU A C 1
ATOM 982 O O . LEU A 1 118 ? 2.599 -3.107 4.533 1.00 96.94 118 LEU A O 1
ATOM 986 N N . LEU A 1 119 ? 1.198 -4.665 3.727 1.00 96.62 119 LEU A N 1
ATOM 987 C CA . LEU A 1 119 ? 1.528 -5.718 4.691 1.00 96.62 119 LEU A CA 1
ATOM 988 C C . LEU A 1 119 ? 3.026 -6.060 4.702 1.00 96.62 119 LEU A C 1
ATOM 990 O O . LEU A 1 119 ? 3.619 -6.298 5.757 1.00 96.62 119 LEU A O 1
ATOM 994 N N . LYS A 1 120 ? 3.647 -6.111 3.519 1.00 95.81 120 LYS A N 1
ATOM 995 C CA . LYS A 1 120 ? 5.059 -6.487 3.347 1.00 95.81 120 LYS A CA 1
ATOM 996 C C . LYS A 1 120 ? 6.051 -5.345 3.551 1.00 95.81 120 LYS A C 1
ATOM 998 O O . LYS A 1 120 ? 7.249 -5.558 3.395 1.00 95.81 120 LYS A O 1
ATOM 1003 N N . SER A 1 121 ? 5.580 -4.182 3.988 1.00 94.62 121 SER A N 1
ATOM 1004 C CA . SER A 1 121 ? 6.412 -3.009 4.267 1.00 94.62 121 SER A CA 1
ATOM 1005 C C . SER A 1 121 ? 7.549 -3.236 5.265 1.00 94.62 121 SER A C 1
ATOM 1007 O O . SER A 1 121 ? 8.595 -2.610 5.138 1.00 94.62 121 SER A O 1
ATOM 1009 N N . HIS A 1 122 ? 7.403 -4.165 6.212 1.00 92.50 122 HIS A N 1
ATOM 1010 C CA . HIS A 1 122 ? 8.478 -4.543 7.138 1.00 92.50 122 HIS A CA 1
ATOM 1011 C C . HIS A 1 122 ? 9.699 -5.183 6.452 1.00 92.50 122 HIS A C 1
ATOM 1013 O O . HIS A 1 122 ? 10.760 -5.271 7.063 1.00 92.50 122 HIS A O 1
ATOM 1019 N N . GLU A 1 123 ? 9.571 -5.643 5.202 1.00 94.25 123 GLU A N 1
ATOM 1020 C CA . GLU A 1 123 ? 10.683 -6.177 4.403 1.00 94.25 123 GLU A CA 1
ATOM 1021 C C . GLU A 1 123 ? 11.369 -5.086 3.553 1.00 94.25 123 GLU A C 1
ATOM 1023 O O . GLU A 1 123 ? 12.378 -5.365 2.891 1.00 94.25 123 GLU A O 1
ATOM 1028 N N . TYR A 1 124 ? 10.828 -3.861 3.529 1.00 94.31 124 TYR A N 1
ATOM 1029 C CA . TYR A 1 124 ? 11.279 -2.801 2.629 1.00 94.31 124 TYR A CA 1
ATOM 1030 C C . TYR A 1 124 ? 12.476 -2.031 3.156 1.00 94.31 124 TYR A C 1
ATOM 1032 O O . TYR A 1 124 ? 12.664 -1.848 4.358 1.00 94.31 124 TYR A O 1
ATOM 1040 N N . GLN A 1 125 ? 13.287 -1.548 2.217 1.00 88.75 125 GLN A N 1
ATOM 1041 C CA . GLN A 1 125 ? 14.344 -0.600 2.521 1.00 88.75 125 GLN A CA 1
ATOM 1042 C C . GLN A 1 125 ? 13.774 0.811 2.444 1.00 88.75 125 GLN A C 1
ATOM 1044 O O . GLN A 1 125 ? 13.397 1.254 1.360 1.00 88.75 125 GLN A O 1
ATOM 1049 N N . PHE A 1 126 ? 13.749 1.530 3.565 1.00 92.56 126 PHE A N 1
ATOM 1050 C CA . PHE A 1 126 ? 13.347 2.932 3.588 1.00 92.56 126 PHE A CA 1
ATOM 1051 C C . PHE A 1 126 ? 14.567 3.858 3.556 1.00 92.56 126 PHE A C 1
ATOM 1053 O O . PHE A 1 126 ? 15.348 3.933 4.501 1.00 92.56 126 PHE A O 1
ATOM 1060 N N . THR A 1 127 ? 14.710 4.568 2.445 1.00 93.31 127 THR A N 1
ATOM 1061 C CA . THR A 1 127 ? 15.558 5.745 2.250 1.00 93.31 127 THR A CA 1
ATOM 1062 C C . THR A 1 127 ? 14.658 6.891 1.803 1.00 93.31 127 THR A C 1
ATOM 1064 O O . THR A 1 127 ? 13.474 6.680 1.532 1.00 93.31 127 THR A O 1
ATOM 1067 N N . ILE A 1 128 ? 15.181 8.116 1.720 1.00 93.06 128 ILE A N 1
ATOM 1068 C CA . ILE A 1 128 ? 14.381 9.255 1.236 1.00 93.06 128 ILE A CA 1
ATOM 1069 C C . ILE A 1 128 ? 13.797 8.931 -0.148 1.00 93.06 128 ILE A C 1
ATOM 1071 O O . ILE A 1 128 ? 12.605 9.125 -0.372 1.00 93.06 128 ILE A O 1
ATOM 1075 N N . LYS A 1 129 ? 14.604 8.339 -1.035 1.00 93.00 129 LYS A N 1
ATOM 1076 C CA . LYS A 1 129 ? 14.198 7.980 -2.397 1.00 93.00 129 LYS A CA 1
ATOM 1077 C C . LYS A 1 129 ? 13.178 6.859 -2.455 1.00 93.00 129 LYS A C 1
ATOM 1079 O O . LYS A 1 129 ? 12.181 6.980 -3.162 1.00 93.00 129 LYS A O 1
ATOM 1084 N N . SER A 1 130 ? 13.359 5.794 -1.681 1.00 93.62 130 SER A N 1
ATOM 1085 C CA . SER A 1 130 ? 12.368 4.719 -1.673 1.00 93.62 130 SER A CA 1
ATOM 1086 C C . SER A 1 130 ? 11.052 5.137 -0.996 1.00 93.62 130 SER A C 1
ATOM 1088 O O . SER A 1 130 ? 9.992 4.657 -1.394 1.00 93.62 130 SER A O 1
ATOM 1090 N N . CYS A 1 131 ? 11.083 6.082 -0.045 1.00 95.38 131 CYS A N 1
ATOM 1091 C CA . CYS A 1 131 ? 9.875 6.717 0.496 1.00 95.38 131 CYS A CA 1
ATOM 1092 C C . CYS A 1 131 ? 9.142 7.545 -0.570 1.00 95.38 131 CYS A C 1
ATOM 1094 O O . CYS A 1 131 ? 7.933 7.379 -0.738 1.00 95.38 131 CYS A O 1
ATOM 1096 N N . GLU A 1 132 ? 9.871 8.387 -1.315 1.00 95.25 132 GLU A N 1
ATOM 1097 C CA . GLU A 1 132 ? 9.327 9.156 -2.447 1.00 95.25 132 GLU A CA 1
ATOM 1098 C C . GLU A 1 132 ? 8.701 8.217 -3.489 1.00 95.25 132 GLU A C 1
ATOM 1100 O O . GLU A 1 132 ? 7.596 8.457 -3.976 1.00 95.25 132 GLU A O 1
ATOM 1105 N N . LEU A 1 133 ? 9.371 7.101 -3.783 1.00 95.38 133 LEU A N 1
ATOM 1106 C CA . LEU A 1 133 ? 8.881 6.114 -4.732 1.00 95.38 133 LEU A CA 1
ATOM 1107 C C . LEU A 1 133 ? 7.632 5.376 -4.239 1.00 95.38 133 LEU A C 1
ATOM 1109 O O . LEU A 1 133 ? 6.725 5.133 -5.031 1.00 95.38 133 LEU A O 1
ATOM 1113 N N . LEU A 1 134 ? 7.563 5.023 -2.952 1.00 96.69 134 LEU A N 1
ATOM 1114 C CA . LEU A 1 134 ? 6.372 4.410 -2.362 1.00 96.69 134 LEU A CA 1
ATOM 1115 C C . LEU A 1 134 ? 5.168 5.353 -2.443 1.00 96.69 134 LEU A C 1
ATOM 1117 O O . LEU A 1 134 ? 4.088 4.922 -2.847 1.00 96.69 134 LEU A O 1
ATOM 1121 N N . ALA A 1 135 ? 5.362 6.635 -2.125 1.00 96.44 135 ALA A N 1
ATOM 1122 C CA . ALA A 1 135 ? 4.321 7.646 -2.276 1.00 96.44 135 ALA A CA 1
ATOM 1123 C C . ALA A 1 135 ? 3.878 7.780 -3.744 1.00 96.44 135 ALA A C 1
ATOM 1125 O O . ALA A 1 135 ? 2.684 7.733 -4.038 1.00 96.44 135 ALA A O 1
ATOM 1126 N N . ALA A 1 136 ? 4.830 7.856 -4.681 1.00 96.44 136 ALA A N 1
ATOM 1127 C CA . ALA A 1 136 ? 4.534 7.927 -6.111 1.00 96.44 136 ALA A CA 1
ATOM 1128 C C . ALA A 1 136 ? 3.793 6.680 -6.625 1.00 96.44 136 ALA A C 1
ATOM 1130 O O . ALA A 1 136 ? 2.855 6.807 -7.413 1.00 96.44 136 ALA A O 1
ATOM 1131 N N . PHE A 1 137 ? 4.178 5.486 -6.164 1.00 97.69 137 PHE A N 1
ATOM 1132 C CA . PHE A 1 137 ? 3.513 4.231 -6.502 1.00 97.69 137 PHE A CA 1
ATOM 1133 C C . PHE A 1 137 ? 2.063 4.217 -6.016 1.00 97.69 137 PHE A C 1
ATOM 1135 O O . PHE A 1 137 ? 1.177 3.930 -6.812 1.00 97.69 137 PHE A O 1
ATOM 1142 N N . ILE A 1 138 ? 1.810 4.557 -4.747 1.00 97.94 138 ILE A N 1
ATOM 1143 C CA . ILE A 1 138 ? 0.457 4.561 -4.164 1.00 97.94 138 ILE A CA 1
ATOM 1144 C C . ILE A 1 138 ? -0.439 5.577 -4.879 1.00 97.94 138 ILE A C 1
ATOM 1146 O O . ILE A 1 138 ? -1.556 5.249 -5.281 1.00 97.94 138 ILE A O 1
ATOM 1150 N N . LYS A 1 139 ? 0.067 6.790 -5.108 1.00 96.62 139 LYS A N 1
ATOM 1151 C CA . LYS A 1 139 ? -0.661 7.826 -5.840 1.00 96.62 139 LYS A CA 1
ATOM 1152 C C . LYS A 1 139 ? -1.028 7.380 -7.253 1.00 96.62 139 LYS A C 1
ATOM 1154 O O . LYS A 1 139 ? -2.170 7.540 -7.682 1.00 96.62 139 LYS A O 1
ATOM 1159 N N . HIS A 1 140 ? -0.054 6.834 -7.984 1.00 97.69 140 HIS A N 1
ATOM 1160 C CA . HIS A 1 140 ? -0.261 6.378 -9.358 1.00 97.69 140 HIS A CA 1
ATOM 1161 C C . HIS A 1 140 ? -1.169 5.151 -9.419 1.00 97.69 140 HIS A C 1
ATOM 1163 O O . HIS A 1 140 ? -2.034 5.071 -10.278 1.00 97.69 140 HIS A O 1
ATOM 1169 N N . TYR A 1 141 ? -1.046 4.230 -8.465 1.00 98.12 141 TYR A N 1
ATOM 1170 C CA . TYR A 1 141 ? -1.908 3.056 -8.361 1.00 98.12 141 TYR A CA 1
ATOM 1171 C C . TYR A 1 141 ? -3.392 3.439 -8.396 1.00 98.12 141 TYR A C 1
ATOM 1173 O O . TYR A 1 141 ? -4.151 2.868 -9.176 1.00 98.12 141 TYR A O 1
ATOM 1181 N N . TYR A 1 142 ? -3.798 4.454 -7.626 1.00 97.31 142 TYR A N 1
ATOM 1182 C CA . TYR A 1 142 ? -5.185 4.913 -7.640 1.00 97.31 142 TYR A CA 1
ATOM 1183 C C . TYR A 1 142 ? -5.559 5.725 -8.881 1.00 97.31 142 TYR A C 1
ATOM 1185 O O . TYR A 1 142 ? -6.725 5.707 -9.265 1.00 97.31 142 TYR A O 1
ATOM 1193 N N . SER A 1 143 ? -4.613 6.416 -9.529 1.00 96.75 143 SER A N 1
ATOM 1194 C CA . SER A 1 143 ? -4.909 7.163 -10.760 1.00 96.75 143 SER A CA 1
ATOM 1195 C C . SER A 1 143 ? -5.137 6.258 -11.973 1.00 96.75 143 SER A C 1
ATOM 1197 O O . SER A 1 143 ? -5.774 6.691 -12.932 1.00 96.75 143 SER A O 1
ATOM 1199 N N . VAL A 1 144 ? -4.642 5.015 -11.938 1.00 96.25 144 VAL A N 1
ATOM 1200 C CA . VAL A 1 144 ? -4.799 4.032 -13.025 1.00 96.25 144 VAL A CA 1
ATOM 1201 C C . VAL A 1 144 ? -5.528 2.757 -12.595 1.00 96.25 144 VAL A C 1
ATOM 1203 O O . VAL A 1 144 ? -5.492 1.757 -13.313 1.00 96.25 144 VAL A O 1
ATOM 1206 N N . LEU A 1 145 ? -6.204 2.772 -11.443 1.00 95.06 145 LEU A N 1
ATOM 1207 C CA . LEU A 1 145 ? -6.821 1.582 -10.848 1.00 95.06 145 LEU A CA 1
ATOM 1208 C C . LEU A 1 145 ? -7.794 0.873 -11.800 1.00 95.06 145 LEU A C 1
ATOM 1210 O O . LEU A 1 145 ? -7.760 -0.352 -11.912 1.00 95.06 145 LEU A O 1
ATOM 1214 N N . ASP A 1 146 ? -8.599 1.640 -12.537 1.00 93.50 146 ASP A N 1
ATOM 1215 C CA . ASP A 1 146 ? -9.539 1.097 -13.522 1.00 93.50 146 ASP A CA 1
ATOM 1216 C C . ASP A 1 146 ? -8.815 0.315 -14.624 1.00 93.50 146 ASP A C 1
ATOM 1218 O O . ASP A 1 146 ? -9.249 -0.766 -15.013 1.00 93.50 146 ASP A O 1
ATOM 1222 N N . THR A 1 147 ? -7.659 0.809 -15.078 1.00 93.38 147 THR A N 1
ATOM 1223 C CA . THR A 1 147 ? -6.822 0.110 -16.064 1.00 93.38 147 THR A CA 1
ATOM 1224 C C . THR A 1 147 ? -6.192 -1.153 -15.474 1.00 93.38 147 THR A C 1
ATOM 1226 O O . THR A 1 147 ? -6.074 -2.168 -16.160 1.00 93.38 147 THR A O 1
ATOM 1229 N N . LEU A 1 148 ? -5.800 -1.129 -14.196 1.00 92.94 148 LEU A N 1
ATOM 1230 C CA . LEU A 1 148 ? -5.198 -2.289 -13.529 1.00 92.94 148 LEU A CA 1
ATOM 1231 C C . LEU A 1 148 ? -6.191 -3.443 -13.328 1.00 92.94 148 LEU A C 1
ATOM 1233 O O . LEU A 1 148 ? -5.788 -4.612 -13.349 1.00 92.94 148 LEU A O 1
ATOM 1237 N N . ARG A 1 149 ? -7.471 -3.100 -13.142 1.00 91.50 149 ARG A N 1
ATOM 1238 C CA . ARG A 1 149 ? -8.588 -4.029 -12.916 1.00 91.50 149 ARG A CA 1
ATOM 1239 C C . ARG A 1 149 ? -9.375 -4.372 -14.176 1.00 91.50 149 ARG A C 1
ATOM 1241 O O . ARG A 1 149 ? -10.304 -5.179 -14.110 1.00 91.50 149 ARG A O 1
ATOM 1248 N N . ASP A 1 150 ? -8.996 -3.801 -15.313 1.00 88.81 150 ASP A N 1
ATOM 1249 C CA . ASP A 1 150 ? -9.614 -4.109 -16.591 1.00 88.81 150 ASP A CA 1
ATOM 1250 C C . ASP A 1 150 ? -9.376 -5.581 -16.967 1.00 88.81 150 ASP A C 1
ATOM 1252 O O . ASP A 1 150 ? -8.247 -6.048 -17.170 1.00 88.81 150 ASP A O 1
ATOM 1256 N N . LYS A 1 151 ? -10.480 -6.323 -17.080 1.00 87.06 151 LYS A N 1
ATOM 1257 C CA . LYS A 1 151 ? -10.484 -7.743 -17.438 1.00 87.06 151 LYS A CA 1
ATOM 1258 C C . LYS A 1 151 ? -10.009 -7.980 -18.870 1.00 87.06 151 LYS A C 1
ATOM 1260 O O . LYS A 1 151 ? -9.479 -9.053 -19.141 1.00 87.06 151 LYS A O 1
ATOM 1265 N N . GLU A 1 152 ? -10.158 -7.008 -19.769 1.00 85.94 152 GLU A N 1
ATOM 1266 C CA . GLU A 1 152 ? -9.687 -7.116 -21.156 1.00 85.94 152 GLU A CA 1
ATOM 1267 C C . GLU A 1 152 ? -8.161 -6.989 -21.262 1.00 85.94 152 GLU A C 1
ATOM 1269 O O . GLU A 1 152 ? -7.536 -7.498 -22.199 1.00 85.94 152 GLU A O 1
ATOM 1274 N N . LEU A 1 153 ? -7.539 -6.335 -20.279 1.00 83.19 153 LEU A N 1
ATOM 1275 C CA . LEU A 1 153 ? -6.090 -6.196 -20.193 1.00 83.19 153 LEU A CA 1
ATOM 1276 C C . LEU A 1 153 ? -5.438 -7.316 -19.378 1.00 83.19 153 LEU A C 1
ATOM 1278 O O . LEU A 1 153 ? -4.222 -7.511 -19.507 1.00 83.19 153 LEU A O 1
ATOM 1282 N N . ALA A 1 154 ? -6.205 -8.049 -18.567 1.00 81.56 154 ALA A N 1
ATOM 1283 C CA . ALA A 1 154 ? -5.722 -9.151 -17.739 1.00 81.56 154 ALA A CA 1
ATOM 1284 C C . ALA A 1 154 ? -5.075 -10.275 -18.569 1.00 81.56 154 ALA A C 1
ATOM 1286 O O . ALA A 1 154 ? -5.430 -10.527 -19.720 1.00 81.56 154 ALA A O 1
ATOM 1287 N N . ARG A 1 155 ? -4.086 -10.956 -17.983 1.00 77.62 155 ARG A N 1
ATOM 1288 C CA . ARG A 1 155 ? -3.486 -12.172 -18.551 1.00 77.62 155 ARG A CA 1
ATOM 1289 C C . ARG A 1 155 ? -4.311 -13.385 -18.117 1.00 77.62 155 ARG A C 1
ATOM 1291 O O . ARG A 1 155 ? -5.043 -13.320 -17.138 1.00 77.62 155 ARG A O 1
ATOM 1298 N N . GLU A 1 156 ? -4.128 -14.522 -18.792 1.00 77.69 156 GLU A N 1
ATOM 1299 C CA . GLU A 1 156 ? -4.817 -15.781 -18.445 1.00 77.69 156 GLU A CA 1
ATOM 1300 C C . GLU A 1 156 ? -4.602 -16.209 -16.979 1.00 77.69 156 GLU A C 1
ATOM 1302 O O . GLU A 1 156 ? -5.453 -16.885 -16.409 1.00 77.69 156 GLU A O 1
ATOM 1307 N N . SER A 1 157 ? -3.473 -15.827 -16.371 1.00 80.62 157 SER A N 1
ATOM 1308 C CA . SER A 1 157 ? -3.063 -16.262 -15.032 1.00 80.62 157 SER A CA 1
ATOM 1309 C C . SER A 1 157 ? -2.959 -15.153 -13.980 1.00 80.62 157 SER A C 1
ATOM 1311 O O . SER A 1 157 ? -2.695 -15.479 -12.828 1.00 80.62 157 SER A O 1
ATOM 1313 N N . SER A 1 158 ? -3.071 -13.873 -14.355 1.00 85.88 158 SER A N 1
ATOM 1314 C CA . SER A 1 158 ? -2.920 -12.742 -13.424 1.00 85.88 158 SER A CA 1
ATOM 1315 C C . SER A 1 158 ? -3.537 -11.450 -13.961 1.00 85.88 158 SER A C 1
ATOM 1317 O O . SER A 1 158 ? -3.565 -11.193 -15.171 1.00 85.88 158 SER A O 1
ATOM 1319 N N . THR A 1 159 ? -4.011 -10.601 -13.052 1.00 89.88 159 THR A N 1
ATOM 1320 C CA . THR A 1 159 ? -4.407 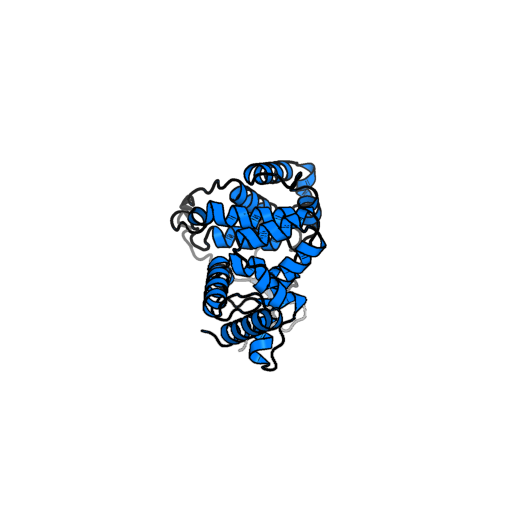-9.221 -13.369 1.00 89.88 159 THR A CA 1
ATOM 1321 C C . THR A 1 159 ? -3.193 -8.290 -13.480 1.00 89.88 159 THR A C 1
ATOM 1323 O O . THR A 1 159 ? -2.074 -8.625 -13.079 1.00 89.88 159 THR A O 1
ATOM 1326 N N . ARG A 1 160 ? -3.391 -7.083 -14.029 1.00 92.62 160 ARG A N 1
ATOM 1327 C CA . ARG A 1 160 ? -2.327 -6.062 -14.055 1.00 92.62 160 ARG A CA 1
ATOM 1328 C C . ARG A 1 160 ? -2.063 -5.483 -12.674 1.00 92.62 160 ARG A C 1
ATOM 1330 O O . ARG A 1 160 ? -0.918 -5.155 -12.379 1.00 92.62 160 ARG A O 1
ATOM 1337 N N . GLU A 1 161 ? -3.089 -5.427 -11.829 1.00 95.25 161 GLU A N 1
ATOM 1338 C CA . GLU A 1 161 ? -2.957 -5.091 -10.412 1.00 95.25 161 GLU A CA 1
ATOM 1339 C C . GLU A 1 161 ? -2.012 -6.059 -9.688 1.00 95.25 161 GLU A C 1
ATOM 1341 O O . GLU A 1 161 ? -1.056 -5.624 -9.042 1.00 95.25 161 GLU A O 1
ATOM 1346 N N . GLU A 1 162 ? -2.234 -7.368 -9.851 1.00 94.56 162 GLU A N 1
ATOM 1347 C CA . GLU A 1 162 ? -1.379 -8.420 -9.294 1.00 94.56 162 GLU A CA 1
ATOM 1348 C C . GLU A 1 162 ? 0.069 -8.285 -9.739 1.00 94.56 162 GLU A C 1
ATOM 1350 O O . GLU A 1 162 ? 0.981 -8.287 -8.908 1.00 94.56 162 GLU A O 1
ATOM 1355 N N . ASP A 1 163 ? 0.268 -8.137 -11.048 1.00 93.12 163 ASP A N 1
ATOM 1356 C CA . ASP A 1 163 ? 1.585 -7.982 -11.637 1.00 93.12 163 ASP A CA 1
ATOM 1357 C C . ASP A 1 163 ? 2.274 -6.724 -11.072 1.00 93.12 163 ASP A C 1
ATOM 1359 O O . ASP A 1 163 ? 3.370 -6.823 -10.518 1.00 93.12 163 ASP A O 1
ATOM 1363 N N . ALA A 1 164 ? 1.642 -5.550 -11.143 1.00 95.50 164 ALA A N 1
ATOM 1364 C CA . ALA A 1 164 ? 2.221 -4.297 -10.652 1.00 95.50 164 ALA A CA 1
ATOM 1365 C C . ALA A 1 164 ? 2.594 -4.382 -9.163 1.00 95.50 164 ALA A C 1
ATOM 1367 O O . ALA A 1 164 ? 3.731 -4.084 -8.788 1.00 95.50 164 ALA A O 1
ATOM 1368 N N . CYS A 1 165 ? 1.676 -4.872 -8.326 1.00 97.12 165 CYS A N 1
ATOM 1369 C CA . CYS A 1 165 ? 1.905 -5.017 -6.893 1.00 97.12 165 CYS A CA 1
ATOM 1370 C C . CYS A 1 165 ? 3.023 -6.023 -6.597 1.00 97.12 165 CYS A C 1
ATOM 1372 O O . CYS A 1 165 ? 3.918 -5.730 -5.808 1.00 97.12 165 CYS A O 1
ATOM 1374 N N . ALA A 1 166 ? 3.028 -7.199 -7.232 1.00 94.81 166 ALA A N 1
ATOM 1375 C CA . ALA A 1 166 ? 4.057 -8.211 -7.001 1.00 94.81 166 ALA A CA 1
ATOM 1376 C C . ALA A 1 166 ? 5.460 -7.719 -7.381 1.00 94.81 166 ALA A C 1
ATOM 1378 O O . ALA A 1 166 ? 6.407 -7.912 -6.611 1.00 94.81 166 ALA A O 1
ATOM 1379 N N . ASN A 1 167 ? 5.577 -7.052 -8.531 1.00 94.94 167 ASN A N 1
ATOM 1380 C CA . ASN A 1 167 ? 6.839 -6.494 -9.008 1.00 94.94 167 ASN A CA 1
ATOM 1381 C C . ASN A 1 167 ? 7.323 -5.357 -8.097 1.00 94.94 167 ASN A C 1
ATOM 1383 O O . ASN A 1 167 ? 8.503 -5.320 -7.750 1.00 94.94 167 ASN A O 1
ATOM 1387 N N . PHE A 1 168 ? 6.418 -4.490 -7.632 1.00 96.38 168 PHE A N 1
ATOM 1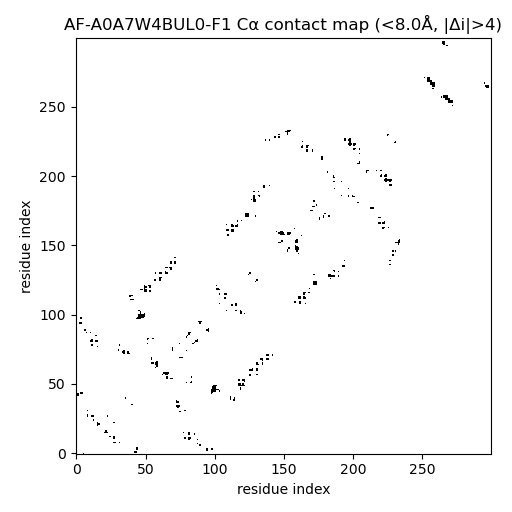388 C CA . PHE A 1 168 ? 6.770 -3.402 -6.721 1.00 96.38 168 PHE A CA 1
ATOM 1389 C C . PHE A 1 168 ? 7.229 -3.912 -5.351 1.00 96.38 168 PHE A C 1
ATOM 1391 O O . PHE A 1 168 ? 8.251 -3.461 -4.836 1.00 96.38 168 PHE A O 1
ATOM 1398 N N . ARG A 1 169 ? 6.544 -4.921 -4.788 1.00 94.50 169 ARG A N 1
ATOM 1399 C CA . ARG A 1 169 ? 6.972 -5.563 -3.533 1.00 94.50 169 ARG A CA 1
ATOM 1400 C C . ARG A 1 169 ? 8.391 -6.093 -3.633 1.00 94.50 169 ARG A C 1
ATOM 1402 O O . ARG A 1 169 ? 9.182 -5.836 -2.735 1.00 94.50 169 ARG A O 1
ATOM 1409 N N . LEU A 1 170 ? 8.700 -6.838 -4.700 1.00 92.38 170 LEU A N 1
ATOM 1410 C CA . LEU A 1 170 ? 10.043 -7.378 -4.918 1.00 92.38 170 LEU A CA 1
ATOM 1411 C C . LEU A 1 170 ? 11.065 -6.249 -5.051 1.00 92.38 170 LEU A C 1
ATOM 1413 O O . LEU A 1 170 ? 12.121 -6.304 -4.425 1.00 92.38 170 LEU A O 1
ATOM 1417 N N . PHE A 1 171 ? 10.718 -5.218 -5.822 1.00 92.81 171 PHE A N 1
ATOM 1418 C CA . PHE A 1 171 ? 11.574 -4.064 -6.036 1.00 92.81 171 PHE A CA 1
ATOM 1419 C C . PHE A 1 171 ? 11.901 -3.313 -4.746 1.00 92.81 171 PHE A C 1
ATOM 1421 O O . PHE A 1 171 ? 13.003 -2.799 -4.631 1.00 92.81 171 PHE A O 1
ATOM 1428 N N . MET A 1 172 ? 11.002 -3.268 -3.763 1.00 93.56 172 MET A N 1
ATOM 1429 C CA . MET A 1 172 ? 11.224 -2.548 -2.504 1.00 93.56 172 MET A CA 1
ATOM 1430 C C . MET A 1 172 ? 11.983 -3.351 -1.436 1.00 93.56 172 MET A C 1
ATOM 1432 O O . MET A 1 172 ? 12.414 -2.768 -0.437 1.00 93.56 172 MET A O 1
ATOM 1436 N N . LYS A 1 173 ? 12.171 -4.667 -1.612 1.00 91.81 173 LYS A N 1
ATOM 1437 C CA . LYS A 1 173 ? 12.807 -5.525 -0.599 1.00 91.81 173 LYS A CA 1
ATOM 1438 C C . LYS A 1 173 ? 14.269 -5.159 -0.336 1.00 91.81 173 LYS A C 1
ATOM 1440 O O . LYS A 1 173 ? 15.058 -4.967 -1.259 1.00 91.81 173 LYS A O 1
ATOM 1445 N N . THR A 1 174 ? 14.646 -5.187 0.942 1.00 82.50 174 THR A N 1
ATOM 1446 C CA . THR A 1 174 ? 16.025 -4.965 1.427 1.00 82.50 174 THR A CA 1
ATOM 1447 C C . THR A 1 174 ? 17.044 -5.981 0.913 1.00 82.50 174 THR A C 1
ATOM 1449 O O . THR A 1 174 ? 18.208 -5.642 0.719 1.00 82.50 174 THR A O 1
ATOM 1452 N N . ASN A 1 175 ? 16.632 -7.231 0.699 1.00 79.25 175 ASN A N 1
ATOM 1453 C CA . ASN A 1 175 ? 17.535 -8.339 0.381 1.00 79.25 175 ASN A CA 1
ATOM 1454 C C . ASN A 1 175 ? 17.798 -8.535 -1.123 1.00 79.25 175 ASN A C 1
ATOM 1456 O O . ASN A 1 175 ? 18.468 -9.496 -1.496 1.00 79.25 175 ASN A O 1
ATOM 1460 N N . VAL A 1 176 ? 17.302 -7.639 -1.982 1.00 80.88 176 VAL A N 1
ATOM 1461 C CA . VAL A 1 176 ? 17.540 -7.677 -3.432 1.00 80.88 176 VAL A CA 1
ATOM 1462 C C . VAL A 1 176 ? 18.544 -6.586 -3.798 1.00 80.88 176 VAL A C 1
ATOM 1464 O O . VAL A 1 176 ? 18.172 -5.492 -4.221 1.00 80.88 176 VAL A O 1
ATOM 1467 N N . ALA A 1 177 ? 19.830 -6.890 -3.587 1.00 78.75 177 ALA A N 1
ATOM 1468 C CA . ALA A 1 177 ? 20.929 -5.924 -3.669 1.00 78.75 177 ALA A CA 1
ATOM 1469 C C . ALA A 1 177 ? 21.033 -5.211 -5.029 1.00 78.75 177 ALA A C 1
ATOM 1471 O O . ALA A 1 177 ? 21.354 -4.025 -5.071 1.00 78.75 177 ALA A O 1
ATOM 1472 N N . GLU A 1 178 ? 20.712 -5.900 -6.129 1.00 80.38 178 GLU A N 1
ATOM 1473 C CA . GLU A 1 178 ? 20.743 -5.320 -7.480 1.00 80.38 178 GLU A CA 1
ATOM 1474 C C . GLU A 1 178 ? 19.776 -4.141 -7.663 1.00 80.38 178 GLU A C 1
ATOM 1476 O O . GLU A 1 178 ? 20.033 -3.250 -8.466 1.00 80.38 178 GLU A O 1
ATOM 1481 N N . PHE A 1 179 ? 18.688 -4.085 -6.891 1.00 86.06 179 PHE A N 1
ATOM 1482 C CA . PHE A 1 179 ? 17.727 -2.987 -6.954 1.00 86.06 179 PHE A CA 1
ATOM 1483 C C . PHE A 1 179 ? 18.084 -1.821 -6.031 1.00 86.06 179 PHE A C 1
ATOM 1485 O O . PHE A 1 179 ? 17.496 -0.750 -6.170 1.00 86.06 179 PHE A O 1
ATOM 1492 N N . ASN A 1 180 ? 19.057 -1.979 -5.126 1.00 85.62 180 ASN A N 1
ATOM 1493 C CA . ASN A 1 180 ? 19.471 -0.905 -4.219 1.00 85.62 180 ASN A CA 1
ATOM 1494 C C . ASN A 1 180 ? 19.974 0.308 -5.013 1.00 85.62 180 ASN A C 1
ATOM 1496 O O . ASN A 1 180 ? 19.550 1.430 -4.759 1.00 85.62 180 ASN A O 1
ATOM 1500 N N . SER A 1 181 ? 20.831 0.077 -6.012 1.00 83.31 181 SER A N 1
ATOM 1501 C CA . SER A 1 181 ? 21.357 1.136 -6.884 1.00 83.31 181 SER A CA 1
ATOM 1502 C C . SER A 1 181 ? 20.241 1.852 -7.650 1.00 83.31 181 SER A C 1
ATOM 1504 O O . SER A 1 181 ? 20.261 3.075 -7.766 1.00 83.31 181 SER A O 1
ATOM 1506 N N . VAL A 1 182 ? 19.234 1.107 -8.115 1.00 87.62 182 VAL A N 1
ATOM 1507 C CA . VAL A 1 182 ? 18.071 1.655 -8.826 1.00 87.62 182 VAL A CA 1
ATOM 1508 C C . VAL A 1 182 ? 17.228 2.531 -7.902 1.00 87.62 182 VAL A C 1
ATOM 1510 O O . VAL A 1 182 ? 16.887 3.648 -8.279 1.00 87.62 182 VAL A O 1
ATOM 1513 N N . ARG A 1 183 ? 16.927 2.060 -6.683 1.00 89.31 183 ARG A N 1
ATOM 1514 C CA . ARG A 1 183 ? 16.144 2.805 -5.679 1.00 89.31 183 ARG A CA 1
ATOM 1515 C C . ARG A 1 183 ? 16.823 4.092 -5.226 1.00 89.31 183 ARG A C 1
ATOM 1517 O O . ARG A 1 183 ? 16.138 5.061 -4.934 1.00 89.31 183 ARG A O 1
ATOM 1524 N N . GLU A 1 184 ? 18.150 4.114 -5.177 1.00 86.88 184 GLU A N 1
ATOM 1525 C CA . GLU A 1 184 ? 18.894 5.328 -4.824 1.00 86.88 184 GLU A CA 1
ATOM 1526 C C . GLU A 1 184 ? 19.039 6.300 -6.007 1.00 86.88 184 GLU A C 1
ATOM 1528 O O . GLU A 1 184 ? 19.189 7.505 -5.807 1.00 86.88 184 GLU A O 1
ATOM 1533 N N . ALA A 1 185 ? 18.956 5.804 -7.245 1.00 86.12 185 ALA A N 1
ATOM 1534 C CA . ALA A 1 185 ? 19.013 6.629 -8.450 1.00 86.12 185 ALA A CA 1
ATOM 1535 C C . ALA A 1 185 ? 17.639 7.170 -8.897 1.00 86.12 185 ALA A C 1
ATOM 1537 O O . ALA A 1 185 ? 17.589 8.156 -9.641 1.00 86.12 185 ALA A O 1
ATOM 1538 N N . ILE A 1 186 ? 16.543 6.520 -8.485 1.00 88.31 186 ILE A N 1
ATOM 1539 C CA . ILE A 1 186 ? 15.172 6.779 -8.941 1.00 88.31 186 ILE A CA 1
ATOM 1540 C C . ILE A 1 186 ? 14.222 6.792 -7.726 1.00 88.31 186 ILE A C 1
ATOM 1542 O O . ILE A 1 186 ? 14.154 5.795 -7.008 1.00 88.31 186 ILE A O 1
ATOM 1546 N N . PRO A 1 187 ? 13.431 7.860 -7.518 1.00 87.06 187 PRO A N 1
ATOM 1547 C CA . PRO A 1 187 ? 13.277 9.022 -8.392 1.00 87.06 187 PRO A CA 1
ATOM 1548 C C . PRO A 1 187 ? 14.443 10.009 -8.256 1.00 87.06 187 PRO A C 1
ATOM 1550 O O . PRO A 1 187 ? 15.050 10.148 -7.195 1.00 87.06 187 PRO A O 1
ATOM 1553 N N . LYS A 1 188 ? 14.737 10.775 -9.307 1.00 85.94 188 LYS A N 1
ATOM 1554 C CA . LYS A 1 188 ? 15.724 11.866 -9.239 1.00 85.94 188 LYS A CA 1
ATOM 1555 C C . LYS A 1 188 ? 15.243 12.997 -8.346 1.00 85.94 188 LYS A C 1
ATOM 1557 O O . LYS A 1 188 ? 16.033 13.549 -7.577 1.00 85.94 188 LYS A O 1
ATOM 1562 N N . THR A 1 189 ? 13.952 13.313 -8.397 1.00 82.06 189 THR A N 1
ATOM 1563 C CA . THR A 1 189 ? 13.343 14.368 -7.580 1.00 82.06 189 THR A CA 1
ATOM 1564 C C . THR A 1 189 ? 12.032 13.904 -6.941 1.00 82.06 189 THR A C 1
ATOM 1566 O O . THR A 1 189 ? 11.317 13.114 -7.554 1.00 82.06 189 THR A O 1
ATOM 1569 N N . PRO A 1 190 ? 11.656 14.443 -5.766 1.00 76.06 190 PRO A N 1
ATOM 1570 C CA . PRO A 1 190 ? 10.362 14.145 -5.143 1.00 76.06 190 PRO A CA 1
ATOM 1571 C C . PRO A 1 190 ? 9.143 14.540 -5.995 1.00 76.06 190 PRO A C 1
ATOM 1573 O O . PRO A 1 190 ? 8.028 14.118 -5.711 1.00 76.06 190 PRO A O 1
ATOM 1576 N N . LEU A 1 191 ? 9.337 15.364 -7.030 1.00 80.69 191 LEU A N 1
ATOM 1577 C CA . LEU A 1 191 ? 8.287 15.841 -7.934 1.00 80.69 191 LEU A CA 1
ATOM 1578 C C . LEU A 1 191 ? 8.235 15.058 -9.253 1.00 80.69 191 LEU A C 1
ATOM 1580 O O . LEU A 1 191 ? 7.504 15.452 -10.165 1.00 80.69 191 LEU A O 1
ATOM 1584 N N . ASP A 1 192 ? 9.015 13.982 -9.383 1.00 87.31 192 ASP A N 1
ATOM 1585 C CA . ASP A 1 192 ? 8.994 13.163 -10.586 1.00 87.31 192 ASP A CA 1
ATOM 1586 C C . ASP A 1 192 ? 7.591 12.599 -10.827 1.00 87.31 192 ASP A C 1
ATOM 1588 O O . ASP A 1 192 ? 6.998 11.915 -9.993 1.00 87.31 192 ASP A O 1
ATOM 1592 N N . THR A 1 193 ? 7.048 12.902 -12.005 1.00 92.25 193 THR A N 1
ATOM 1593 C CA . THR A 1 193 ? 5.772 12.342 -12.446 1.00 92.25 193 THR A CA 1
ATOM 1594 C C . THR A 1 193 ? 5.917 10.838 -12.699 1.00 92.25 193 THR A C 1
ATOM 1596 O O . THR A 1 193 ? 7.026 10.380 -12.991 1.00 92.25 193 THR A O 1
ATOM 1599 N N . PRO A 1 194 ? 4.819 10.059 -12.690 1.00 93.88 194 PRO A N 1
ATOM 1600 C CA . PRO A 1 194 ? 4.863 8.642 -13.059 1.00 93.88 194 PRO A CA 1
ATOM 1601 C C . PRO A 1 194 ? 5.594 8.401 -14.389 1.00 93.88 194 PRO A C 1
ATOM 1603 O O . PRO A 1 194 ? 6.526 7.608 -14.458 1.00 93.88 194 PRO A O 1
ATOM 1606 N N . MET A 1 195 ? 5.301 9.202 -15.417 1.00 93.81 195 MET A N 1
ATOM 1607 C CA . MET A 1 195 ? 5.998 9.124 -16.704 1.00 93.81 195 MET A CA 1
ATOM 1608 C C . MET A 1 195 ? 7.505 9.440 -16.602 1.00 93.81 195 MET A C 1
ATOM 1610 O O . MET A 1 195 ? 8.312 8.825 -17.297 1.00 93.81 195 MET A O 1
ATOM 1614 N N . SER A 1 196 ? 7.921 10.375 -15.737 1.00 95.19 196 SER A N 1
ATOM 1615 C CA . SER A 1 196 ? 9.348 10.630 -15.468 1.00 95.19 196 SER A CA 1
ATOM 1616 C C . SER A 1 196 ? 10.019 9.394 -14.866 1.00 95.19 196 SER A C 1
ATOM 1618 O O . SER A 1 196 ? 11.081 8.990 -15.336 1.00 95.19 196 SER A O 1
ATOM 1620 N N . ILE A 1 197 ? 9.377 8.752 -13.884 1.00 95.25 197 ILE A N 1
ATOM 1621 C CA . ILE A 1 197 ? 9.875 7.527 -13.240 1.00 95.25 197 ILE A CA 1
ATOM 1622 C C . ILE A 1 197 ? 9.989 6.388 -14.262 1.00 95.25 197 ILE A C 1
ATOM 1624 O O . ILE A 1 197 ? 11.036 5.744 -14.328 1.00 95.25 197 ILE A O 1
ATOM 1628 N N . ALA A 1 198 ? 8.976 6.188 -15.112 1.00 94.75 198 ALA A N 1
ATOM 1629 C CA . ALA A 1 198 ? 9.017 5.196 -16.190 1.00 94.75 198 ALA A CA 1
ATOM 1630 C C . ALA A 1 198 ? 10.215 5.421 -17.129 1.00 94.75 198 ALA A C 1
ATOM 1632 O O . ALA A 1 198 ? 11.026 4.523 -17.342 1.00 94.75 198 ALA A O 1
ATOM 1633 N N . ASN A 1 199 ? 10.410 6.658 -17.598 1.00 93.38 199 ASN A N 1
ATOM 1634 C CA . ASN A 1 199 ? 11.543 7.011 -18.458 1.00 93.38 199 ASN A CA 1
ATOM 1635 C C . ASN A 1 199 ? 12.904 6.808 -17.769 1.00 93.38 199 ASN A C 1
ATOM 1637 O O . ASN A 1 199 ? 13.889 6.460 -18.424 1.00 93.38 199 ASN A O 1
ATOM 1641 N N . GLN A 1 200 ? 12.989 7.035 -16.455 1.00 93.25 200 GLN A N 1
ATOM 1642 C CA . GLN A 1 200 ? 14.205 6.779 -15.683 1.00 93.25 200 GLN A CA 1
ATOM 1643 C C . GLN A 1 200 ? 14.500 5.276 -15.589 1.00 93.25 200 GLN A C 1
ATOM 1645 O O . GLN A 1 200 ? 15.648 4.881 -15.798 1.00 93.25 200 GLN A O 1
ATOM 1650 N N . LEU A 1 201 ? 13.475 4.450 -15.345 1.00 91.88 201 LEU A N 1
ATOM 1651 C CA . LEU A 1 201 ? 13.590 2.989 -15.333 1.00 91.88 201 LEU A CA 1
ATOM 1652 C C . LEU A 1 201 ? 14.002 2.451 -16.709 1.00 91.88 201 LEU A C 1
ATOM 1654 O O . LEU A 1 201 ? 14.927 1.646 -16.796 1.00 91.88 201 LEU A O 1
ATOM 1658 N N . ASP A 1 202 ? 13.389 2.940 -17.788 1.00 90.25 202 ASP A N 1
ATOM 1659 C CA . ASP A 1 202 ? 13.740 2.550 -19.158 1.00 90.25 202 ASP A CA 1
ATOM 1660 C C . ASP A 1 202 ? 15.164 2.960 -19.526 1.00 90.25 202 ASP A C 1
ATOM 1662 O O . ASP A 1 202 ? 15.895 2.191 -20.155 1.00 90.25 202 ASP A O 1
ATOM 1666 N N . LYS A 1 203 ? 15.594 4.160 -19.121 1.00 88.75 203 LYS A N 1
ATOM 1667 C CA . LYS A 1 203 ? 16.977 4.596 -19.331 1.00 88.75 203 LYS A CA 1
ATOM 1668 C C . LYS A 1 203 ? 17.953 3.672 -18.605 1.00 88.75 203 LYS A C 1
ATOM 1670 O O . LYS A 1 203 ? 18.939 3.266 -19.209 1.00 88.75 203 LYS A O 1
ATOM 1675 N N . TYR A 1 204 ? 17.658 3.325 -17.353 1.00 87.00 204 TYR A N 1
ATOM 1676 C CA . TYR A 1 204 ? 18.476 2.402 -16.571 1.00 87.00 204 TYR A CA 1
ATOM 1677 C C . TYR A 1 204 ? 18.544 1.011 -17.222 1.00 87.00 204 TYR A C 1
ATOM 1679 O O . TYR A 1 204 ? 19.609 0.414 -17.324 1.00 87.00 204 TYR A O 1
ATOM 1687 N N . LEU A 1 205 ? 17.418 0.519 -17.746 1.00 85.19 205 LEU A N 1
ATOM 1688 C CA . LEU A 1 205 ? 17.331 -0.769 -18.437 1.00 85.19 205 LEU A CA 1
ATOM 1689 C C . LEU A 1 205 ? 18.067 -0.817 -19.780 1.00 85.19 205 LEU A C 1
ATOM 1691 O O . LEU A 1 205 ? 18.482 -1.896 -20.200 1.00 85.19 205 LEU A O 1
ATOM 1695 N N . ASN A 1 206 ? 18.191 0.307 -20.481 1.00 84.19 206 ASN A N 1
ATOM 1696 C CA . ASN A 1 206 ? 18.866 0.379 -21.779 1.00 84.19 206 ASN A CA 1
ATOM 1697 C C . ASN A 1 206 ? 20.371 0.651 -21.661 1.00 84.19 206 ASN A C 1
ATOM 1699 O O . ASN A 1 206 ? 21.089 0.542 -22.656 1.00 84.19 206 ASN A O 1
ATOM 1703 N N . ASP A 1 207 ? 20.849 0.981 -20.464 1.00 82.44 207 ASP A N 1
ATOM 1704 C CA . ASP A 1 207 ? 22.263 1.184 -20.198 1.00 82.44 207 ASP A CA 1
ATOM 1705 C C . ASP A 1 207 ? 22.990 -0.168 -20.100 1.00 82.44 207 ASP A C 1
ATOM 1707 O O . ASP A 1 207 ? 22.844 -0.911 -19.126 1.00 82.44 207 ASP A O 1
ATOM 1711 N N . GLN A 1 208 ? 23.748 -0.507 -21.149 1.00 62.59 208 GLN A N 1
ATOM 1712 C CA . GLN A 1 208 ? 24.424 -1.801 -21.288 1.00 62.59 208 GLN A CA 1
ATOM 1713 C C . GLN A 1 208 ? 25.441 -2.074 -20.172 1.00 62.59 208 GLN A C 1
ATOM 1715 O O . GLN A 1 208 ? 25.696 -3.241 -19.879 1.00 62.59 208 GLN A O 1
ATOM 1720 N N . GLU A 1 209 ? 25.969 -1.037 -19.513 1.00 68.69 209 GLU A N 1
ATOM 1721 C CA . GLU A 1 209 ? 26.917 -1.191 -18.401 1.00 68.69 209 GLU A CA 1
ATOM 1722 C C . GLU A 1 209 ? 26.303 -1.946 -17.210 1.00 68.69 209 GLU A C 1
ATOM 1724 O O . GLU A 1 209 ? 27.001 -2.659 -16.489 1.00 68.69 209 GLU A O 1
ATOM 1729 N N . HIS A 1 210 ? 24.982 -1.861 -17.034 1.00 67.25 210 HIS A N 1
ATOM 1730 C CA . HIS A 1 210 ? 24.280 -2.421 -15.879 1.00 67.25 210 HIS A CA 1
ATOM 1731 C C . HIS A 1 210 ? 23.713 -3.830 -16.130 1.00 67.25 210 HIS A C 1
ATOM 1733 O O . HIS A 1 210 ? 23.276 -4.498 -15.193 1.00 67.25 210 HIS A O 1
ATOM 1739 N N . TRP A 1 211 ? 23.726 -4.320 -17.376 1.00 67.12 211 TRP A N 1
ATOM 1740 C CA . TRP A 1 211 ? 23.093 -5.594 -17.757 1.00 67.12 211 TRP A CA 1
ATOM 1741 C C . TRP A 1 211 ? 23.630 -6.838 -17.037 1.00 67.12 211 TRP A C 1
ATOM 1743 O O . TRP A 1 211 ? 22.802 -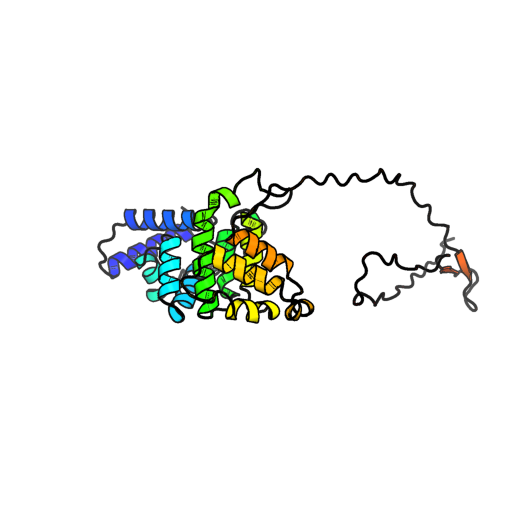7.670 -16.658 1.00 67.12 211 TRP A O 1
ATOM 1753 N N . PRO A 1 212 ? 24.950 -6.996 -16.810 1.00 67.50 212 PRO A N 1
ATOM 1754 C CA . PRO A 1 212 ? 25.484 -8.158 -16.096 1.00 67.50 212 PRO A CA 1
ATOM 1755 C C . PRO A 1 212 ? 24.985 -8.278 -14.648 1.00 67.50 212 PRO A C 1
ATOM 1757 O O . PRO A 1 212 ? 25.051 -9.356 -14.068 1.00 67.50 212 PRO A O 1
ATOM 1760 N N . TYR A 1 213 ? 24.474 -7.185 -14.072 1.00 66.50 213 TYR A N 1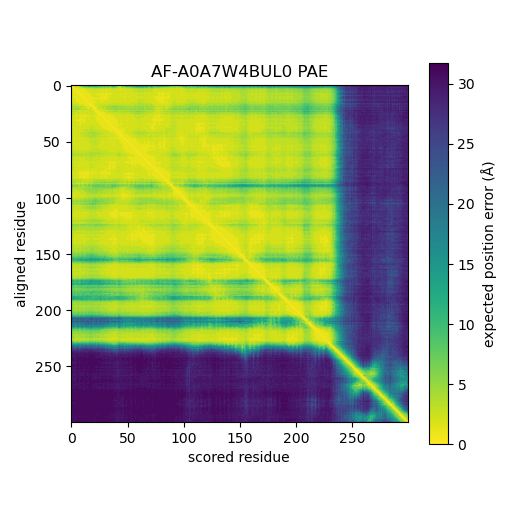
ATOM 1761 C CA . TYR A 1 213 ? 24.079 -7.085 -12.666 1.00 66.50 213 TYR A CA 1
ATOM 1762 C C . TYR A 1 213 ? 22.556 -7.028 -12.460 1.00 66.50 213 TYR A C 1
ATOM 1764 O O . TYR A 1 213 ? 22.111 -6.807 -11.339 1.00 66.50 213 TYR A O 1
ATOM 1772 N N . LEU A 1 214 ? 21.757 -7.202 -13.523 1.00 71.12 214 LEU A N 1
ATOM 1773 C CA . LEU A 1 214 ? 20.292 -7.102 -13.491 1.00 71.12 214 LEU A CA 1
ATOM 1774 C C . LEU A 1 214 ? 19.625 -8.436 -13.834 1.00 71.12 214 LEU A C 1
ATOM 1776 O O . LEU A 1 214 ? 18.987 -8.578 -14.888 1.00 71.12 214 LEU A O 1
ATOM 1780 N N . ALA A 1 215 ? 19.723 -9.406 -12.923 1.00 72.56 215 ALA A N 1
ATOM 1781 C CA . ALA A 1 215 ? 19.085 -10.710 -13.099 1.00 72.56 215 ALA A CA 1
ATOM 1782 C C . ALA A 1 215 ? 17.555 -10.567 -13.222 1.00 72.56 215 ALA A C 1
ATOM 1784 O O . ALA A 1 215 ? 16.913 -11.265 -14.011 1.00 72.56 215 ALA A O 1
ATOM 1785 N N . HIS A 1 216 ? 16.963 -9.581 -12.537 1.00 77.38 216 HIS A N 1
ATOM 1786 C CA . HIS A 1 216 ? 15.517 -9.366 -12.491 1.00 77.38 216 HIS A CA 1
ATOM 1787 C C . HIS A 1 216 ? 15.051 -8.177 -13.360 1.00 77.38 216 HIS A C 1
ATOM 1789 O O . HIS A 1 216 ? 14.045 -7.526 -13.065 1.00 77.38 216 HIS A O 1
ATOM 1795 N N . LYS A 1 217 ? 15.710 -7.912 -14.501 1.00 82.25 217 LYS A N 1
ATOM 1796 C CA . LYS A 1 217 ? 15.352 -6.807 -15.427 1.00 82.25 217 LYS A CA 1
ATOM 1797 C C . LYS A 1 217 ? 13.887 -6.785 -15.882 1.00 82.25 217 LYS A C 1
ATOM 1799 O O . LYS A 1 217 ? 13.325 -5.722 -16.139 1.00 82.25 217 LYS A O 1
ATOM 1804 N N . ASN A 1 218 ? 13.247 -7.951 -15.986 1.00 84.94 218 ASN A N 1
ATOM 1805 C CA . ASN A 1 218 ? 11.841 -8.040 -16.386 1.00 84.94 218 ASN A CA 1
ATOM 1806 C C . ASN A 1 218 ? 10.902 -7.411 -15.348 1.00 84.94 218 ASN A C 1
ATOM 1808 O O . ASN A 1 218 ? 9.858 -6.890 -15.731 1.00 84.94 218 ASN A O 1
ATOM 1812 N N . TYR A 1 219 ? 11.288 -7.392 -14.070 1.00 86.50 219 TYR A N 1
ATOM 1813 C CA . TYR A 1 219 ? 10.482 -6.777 -13.021 1.00 86.50 219 TYR A CA 1
ATOM 1814 C C . TYR A 1 219 ? 10.506 -5.250 -13.124 1.00 86.50 219 TYR A C 1
ATOM 1816 O O . TYR A 1 219 ? 9.467 -4.600 -13.032 1.00 86.50 219 TYR A O 1
ATOM 1824 N N . LEU A 1 220 ? 11.671 -4.676 -13.438 1.00 88.31 220 LEU A N 1
ATOM 1825 C CA . LEU A 1 220 ? 11.799 -3.245 -13.721 1.00 88.31 220 LEU A CA 1
ATOM 1826 C C . LEU A 1 220 ? 11.030 -2.836 -14.981 1.00 88.31 220 LEU A C 1
ATOM 1828 O O . LEU A 1 220 ? 10.400 -1.784 -14.989 1.00 88.31 220 LEU A O 1
ATOM 1832 N N . ARG A 1 221 ? 11.016 -3.679 -16.024 1.00 89.75 221 ARG A N 1
ATOM 1833 C CA . ARG A 1 221 ? 10.188 -3.442 -17.222 1.00 89.75 221 ARG A CA 1
ATOM 1834 C C . ARG A 1 221 ? 8.703 -3.398 -16.879 1.00 89.75 221 ARG A C 1
ATOM 1836 O O . ARG A 1 221 ? 7.992 -2.526 -17.361 1.00 89.75 221 ARG A O 1
ATOM 1843 N N . MET A 1 222 ? 8.238 -4.314 -16.030 1.00 91.25 222 MET A N 1
ATOM 1844 C CA . MET A 1 222 ? 6.852 -4.307 -15.557 1.00 91.25 222 MET A CA 1
ATOM 1845 C C . MET A 1 222 ? 6.522 -3.041 -14.759 1.00 91.25 222 MET A C 1
ATOM 1847 O O . MET A 1 222 ? 5.437 -2.492 -14.927 1.00 91.25 222 MET A O 1
ATOM 1851 N N . LEU A 1 223 ? 7.454 -2.545 -13.939 1.00 93.56 223 LEU A N 1
ATOM 1852 C CA . LEU A 1 223 ? 7.280 -1.274 -13.232 1.00 93.56 223 LEU A CA 1
ATOM 1853 C C . LEU A 1 223 ? 7.300 -0.065 -14.170 1.00 93.56 223 LEU A C 1
ATOM 1855 O O . LEU A 1 223 ? 6.495 0.841 -13.985 1.00 93.56 223 LEU A O 1
ATOM 1859 N N . SER A 1 224 ? 8.149 -0.069 -15.198 1.00 93.75 224 SER A N 1
ATOM 1860 C CA . SER A 1 224 ? 8.131 0.965 -16.236 1.00 93.75 224 SER A CA 1
ATOM 1861 C C . SER A 1 224 ? 6.762 1.031 -16.920 1.00 93.75 224 SER A C 1
ATOM 1863 O O . SER A 1 224 ? 6.155 2.100 -16.966 1.00 93.75 224 SER A O 1
ATOM 1865 N N . HIS A 1 225 ? 6.213 -0.127 -17.313 1.00 92.56 225 HIS A N 1
ATOM 1866 C CA . HIS A 1 225 ? 4.869 -0.223 -17.890 1.00 92.56 225 HIS A CA 1
ATOM 1867 C C . HIS A 1 225 ? 3.767 0.272 -16.944 1.00 92.56 225 HIS A C 1
ATOM 1869 O O . HIS A 1 225 ? 2.834 0.962 -17.354 1.00 92.56 225 HIS A O 1
ATOM 1875 N N . PHE A 1 226 ? 3.879 -0.051 -15.654 1.00 95.75 226 PHE A N 1
ATOM 1876 C CA . PHE A 1 226 ? 2.960 0.459 -14.641 1.00 95.75 226 PHE A CA 1
ATOM 1877 C C . PHE A 1 226 ? 2.988 1.990 -14.577 1.00 95.75 226 PHE A C 1
ATOM 1879 O O . PHE A 1 226 ? 1.940 2.624 -14.689 1.00 95.75 226 PHE A O 1
ATOM 1886 N N . PHE A 1 227 ? 4.173 2.592 -14.450 1.00 96.31 227 PHE A N 1
ATOM 1887 C CA . PHE A 1 227 ? 4.329 4.040 -14.297 1.00 96.31 227 PHE A CA 1
ATOM 1888 C C . PHE A 1 227 ? 4.003 4.840 -15.572 1.00 96.31 227 PHE A C 1
ATOM 1890 O O . PHE A 1 227 ? 3.545 5.980 -15.472 1.00 96.31 227 PHE A O 1
ATOM 1897 N N . SER A 1 228 ? 4.190 4.263 -16.762 1.00 94.94 228 SER A N 1
ATOM 1898 C CA . SER A 1 228 ? 3.777 4.873 -18.036 1.00 94.94 228 SER A CA 1
ATOM 1899 C C . SER A 1 228 ? 2.301 4.624 -18.377 1.00 94.94 228 SER A C 1
ATOM 1901 O O . SER A 1 228 ? 1.754 5.315 -19.238 1.00 94.94 228 SER A O 1
ATOM 1903 N N . ASN A 1 229 ? 1.658 3.673 -17.688 1.00 91.94 229 ASN A N 1
ATOM 1904 C CA . ASN A 1 229 ? 0.309 3.175 -17.960 1.00 91.94 229 ASN A CA 1
ATOM 1905 C C . ASN A 1 229 ? 0.110 2.703 -19.416 1.00 91.94 229 ASN A C 1
ATOM 1907 O O . ASN A 1 229 ? -0.956 2.886 -20.002 1.00 91.94 229 ASN A O 1
ATOM 1911 N N . ASP A 1 230 ? 1.133 2.105 -20.027 1.00 88.94 230 ASP A N 1
ATOM 1912 C CA . ASP A 1 230 ? 1.138 1.701 -21.441 1.00 88.94 230 ASP A CA 1
ATOM 1913 C C . ASP A 1 230 ? 0.739 0.225 -21.646 1.00 88.94 230 ASP A C 1
ATOM 1915 O O . ASP A 1 230 ? 1.287 -0.507 -22.485 1.00 88.94 230 ASP A O 1
ATOM 1919 N N . TRP A 1 231 ? -0.252 -0.232 -20.881 1.00 84.50 231 TRP A N 1
ATOM 1920 C CA . TRP A 1 231 ? -0.715 -1.611 -20.932 1.00 84.50 231 TRP A CA 1
ATOM 1921 C C . TRP A 1 231 ? -1.272 -1.967 -22.311 1.00 84.50 231 TRP A C 1
ATOM 1923 O O . TRP A 1 231 ? -2.211 -1.362 -22.821 1.00 84.50 231 TRP A O 1
ATOM 1933 N N . LYS A 1 232 ? -0.702 -3.009 -22.916 1.00 75.12 232 LYS A N 1
ATOM 1934 C CA . LYS A 1 232 ? -1.211 -3.601 -24.156 1.00 75.12 232 LYS A CA 1
ATOM 1935 C C . LYS A 1 232 ? -2.041 -4.829 -23.819 1.00 75.12 232 LYS A C 1
ATOM 1937 O O . LYS A 1 232 ? -1.617 -5.644 -22.985 1.00 75.12 232 LYS A O 1
ATOM 1942 N N . SER A 1 233 ? -3.165 -4.993 -24.520 1.00 64.75 233 SER A N 1
ATOM 1943 C CA . SER A 1 233 ? -3.938 -6.234 -24.488 1.00 64.75 233 SER A CA 1
ATOM 1944 C C . SER A 1 233 ? -3.000 -7.416 -24.739 1.00 64.75 233 SER A C 1
ATOM 1946 O O . SER A 1 233 ? -2.088 -7.304 -25.577 1.00 64.75 233 SER A O 1
ATOM 1948 N N . PRO A 1 234 ? -3.167 -8.536 -24.018 1.00 59.44 234 PRO A N 1
ATOM 1949 C CA . PRO A 1 234 ? -2.364 -9.717 -24.265 1.00 59.44 234 PRO A CA 1
ATOM 1950 C C . PRO A 1 234 ? -2.509 -10.084 -25.739 1.00 59.44 234 PRO A C 1
ATOM 1952 O O . PRO A 1 234 ? -3.598 -10.390 -26.222 1.00 59.44 234 PRO A O 1
ATOM 1955 N N . LYS A 1 235 ? -1.409 -10.034 -26.494 1.00 57.44 235 LYS A N 1
ATOM 1956 C CA . LYS A 1 235 ? -1.424 -10.625 -27.826 1.00 57.44 235 LYS A CA 1
ATOM 1957 C C . LYS A 1 235 ? -1.615 -12.117 -27.597 1.00 57.44 235 LYS A C 1
ATOM 1959 O O . LYS A 1 235 ? -0.698 -12.760 -27.084 1.00 57.44 235 LYS A O 1
ATOM 1964 N N . HIS A 1 236 ? -2.768 -12.665 -27.985 1.00 47.88 236 H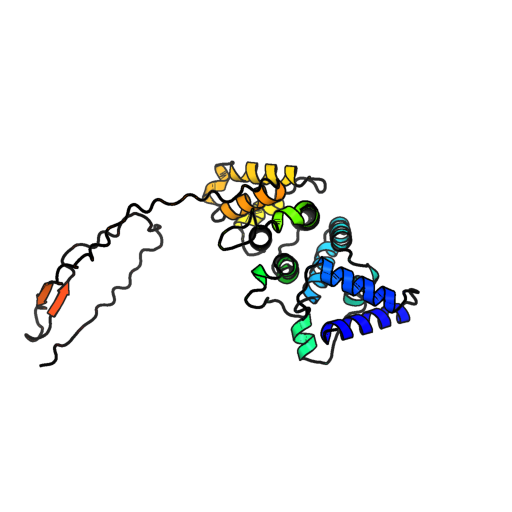IS A N 1
ATOM 1965 C CA . HIS A 1 236 ? -2.899 -14.097 -28.221 1.00 47.88 236 HIS A CA 1
ATOM 1966 C C . HIS A 1 236 ? -1.943 -14.443 -29.362 1.00 47.88 236 HIS A C 1
ATOM 1968 O O . HIS A 1 236 ? -2.310 -14.520 -30.532 1.00 47.88 236 HIS A O 1
ATOM 1974 N N . ILE A 1 237 ? -0.671 -14.635 -29.024 1.00 46.31 237 ILE A N 1
ATOM 1975 C CA . ILE A 1 237 ? 0.208 -15.429 -29.852 1.00 46.31 237 ILE A CA 1
ATOM 1976 C C . ILE A 1 237 ? -0.340 -16.825 -29.642 1.00 46.31 237 ILE A C 1
ATOM 1978 O O . ILE A 1 237 ? 0.027 -17.519 -28.694 1.00 46.31 237 ILE A O 1
ATOM 1982 N N . SER A 1 238 ? -1.268 -17.225 -30.512 1.00 36.62 238 SER A N 1
ATOM 1983 C CA . SER A 1 238 ? -1.489 -18.633 -30.760 1.00 36.62 238 SER A CA 1
ATOM 1984 C C . SER A 1 238 ? -0.106 -19.134 -31.142 1.00 36.62 238 SER A C 1
ATOM 1986 O O . SER A 1 238 ? 0.344 -18.957 -32.276 1.00 36.62 238 SER A O 1
ATOM 1988 N N . ARG A 1 239 ? 0.630 -19.704 -30.181 1.00 40.03 239 ARG A N 1
ATOM 1989 C CA . ARG A 1 239 ? 1.669 -20.654 -30.526 1.00 40.03 239 ARG A CA 1
ATOM 1990 C C . ARG A 1 239 ? 0.880 -21.672 -31.324 1.00 40.03 239 ARG A C 1
ATOM 1992 O O . ARG A 1 239 ? 0.187 -22.504 -30.742 1.00 40.03 239 ARG A O 1
ATOM 1999 N N . LYS A 1 240 ? 0.927 -21.560 -32.656 1.00 36.62 240 LYS A N 1
ATOM 2000 C CA . LYS A 1 240 ? 0.736 -22.692 -33.541 1.00 36.62 240 LYS A CA 1
ATOM 2001 C C . LYS A 1 240 ? 1.806 -23.654 -33.062 1.00 36.62 240 LYS A C 1
ATOM 2003 O O . LYS A 1 240 ? 2.934 -23.643 -33.542 1.00 36.62 240 LYS A O 1
ATOM 2008 N N . ARG A 1 241 ? 1.472 -24.432 -32.030 1.00 39.81 241 ARG A N 1
ATOM 2009 C CA . ARG A 1 241 ? 2.033 -25.748 -31.862 1.00 39.81 241 ARG A CA 1
ATOM 2010 C C . ARG A 1 241 ? 1.670 -26.377 -33.192 1.00 39.81 241 ARG A C 1
ATOM 2012 O O . ARG A 1 241 ? 0.523 -26.761 -33.404 1.00 39.81 241 ARG A O 1
ATOM 2019 N N . LEU A 1 242 ? 2.627 -26.364 -34.124 1.00 41.69 242 LEU A N 1
ATOM 2020 C CA . LEU A 1 242 ? 2.683 -27.400 -35.135 1.00 41.69 242 LEU A CA 1
ATOM 2021 C C . LEU A 1 242 ? 2.338 -28.676 -34.373 1.00 41.69 242 LEU A C 1
ATOM 2023 O O . LEU A 1 242 ? 2.883 -28.848 -33.272 1.00 41.69 242 LEU A O 1
ATOM 2027 N N . PRO A 1 243 ? 1.364 -29.468 -34.838 1.00 41.31 243 PRO A N 1
ATOM 2028 C CA . PRO A 1 243 ? 1.066 -30.720 -34.187 1.00 41.31 243 PRO A CA 1
ATOM 2029 C C . PRO A 1 243 ? 2.377 -31.495 -34.213 1.00 41.31 243 PRO A C 1
ATOM 2031 O O . PRO A 1 243 ? 2.770 -32.053 -35.230 1.00 41.31 243 PRO A O 1
ATOM 2034 N N . PHE A 1 244 ? 3.107 -31.458 -33.100 1.00 42.19 244 PHE A N 1
ATOM 2035 C CA . PHE A 1 244 ? 4.041 -32.499 -32.779 1.00 42.19 244 PHE A CA 1
ATOM 2036 C C . PHE A 1 244 ? 3.114 -33.691 -32.665 1.00 42.19 244 PHE A C 1
ATOM 2038 O O . PHE A 1 244 ? 2.441 -33.864 -31.644 1.00 42.19 244 PHE A O 1
ATOM 2045 N N . GLU A 1 245 ? 3.005 -34.448 -33.756 1.00 37.78 245 GLU A N 1
ATOM 2046 C CA . GLU A 1 245 ? 2.732 -35.863 -33.665 1.00 37.78 245 GLU A CA 1
ATOM 2047 C C . GLU A 1 245 ? 3.661 -36.350 -32.562 1.00 37.78 245 GLU A C 1
ATOM 2049 O O . GLU A 1 245 ? 4.872 -36.494 -32.738 1.00 37.78 245 GLU A O 1
ATOM 2054 N N . ARG A 1 246 ? 3.106 -36.508 -31.361 1.00 42.34 246 ARG A N 1
ATOM 2055 C CA . ARG A 1 246 ? 3.730 -37.303 -30.323 1.00 42.34 246 ARG A CA 1
ATOM 2056 C C . ARG A 1 246 ? 3.625 -38.729 -30.831 1.00 42.34 246 ARG A C 1
ATOM 2058 O O . ARG A 1 246 ? 2.802 -39.502 -30.358 1.00 42.34 246 ARG A O 1
ATOM 2065 N N . VAL A 1 247 ? 4.448 -39.058 -31.821 1.00 40.56 247 VAL A N 1
ATOM 2066 C CA . VAL A 1 247 ? 4.924 -40.417 -31.977 1.00 40.56 247 VAL A CA 1
ATOM 2067 C C . VAL A 1 247 ? 5.595 -40.699 -30.637 1.00 40.56 247 VAL A C 1
ATOM 2069 O O . VAL A 1 247 ? 6.520 -39.965 -30.268 1.00 40.56 247 VAL A O 1
ATOM 2072 N N . PRO A 1 248 ? 5.099 -41.651 -29.831 1.00 37.97 248 PRO A N 1
ATOM 2073 C CA . PRO A 1 248 ? 5.817 -42.034 -28.634 1.00 37.97 248 PRO A CA 1
ATOM 2074 C C . PRO A 1 248 ? 7.215 -42.436 -29.094 1.00 37.97 248 PRO A C 1
ATOM 2076 O O . PRO A 1 248 ? 7.356 -43.385 -29.868 1.00 37.97 248 PRO A O 1
ATOM 2079 N N . LYS A 1 249 ? 8.241 -41.678 -28.684 1.00 46.31 249 LYS A N 1
ATOM 2080 C CA . LYS A 1 249 ? 9.628 -42.107 -28.852 1.00 46.31 249 LYS A CA 1
ATOM 2081 C C . LYS A 1 249 ? 9.720 -43.431 -28.105 1.00 46.31 249 LYS A C 1
ATOM 2083 O O . LYS A 1 249 ? 9.737 -43.450 -26.877 1.00 46.31 249 LYS A O 1
ATOM 2088 N N . ARG A 1 250 ? 9.692 -44.543 -28.842 1.00 39.84 250 ARG A N 1
ATOM 2089 C CA . ARG A 1 250 ? 10.121 -45.829 -28.310 1.00 39.84 250 ARG A CA 1
ATOM 2090 C C . ARG A 1 250 ? 11.589 -45.625 -27.981 1.00 39.84 250 ARG A C 1
ATOM 2092 O O . ARG A 1 250 ? 12.406 -45.510 -28.888 1.00 39.84 250 ARG A O 1
ATOM 2099 N N . TYR A 1 251 ? 11.890 -45.463 -26.699 1.00 44.69 251 TYR A N 1
ATOM 2100 C CA . TYR A 1 251 ? 13.256 -45.580 -26.222 1.00 44.69 251 TYR A CA 1
ATOM 2101 C C . TYR A 1 251 ? 13.766 -46.936 -26.716 1.00 44.69 251 TYR A C 1
ATOM 2103 O O . TYR A 1 251 ? 13.073 -47.942 -26.544 1.00 44.69 251 TYR A O 1
ATOM 2111 N N . ALA A 1 252 ? 14.906 -46.948 -27.408 1.00 51.44 252 ALA A N 1
ATOM 2112 C CA . ALA A 1 252 ? 15.562 -48.203 -27.744 1.00 51.44 252 ALA A CA 1
ATOM 2113 C C . ALA A 1 252 ? 15.801 -48.972 -26.438 1.00 51.44 252 ALA A C 1
ATOM 2115 O O . ALA A 1 252 ? 16.152 -48.365 -25.421 1.00 51.44 252 ALA A O 1
ATOM 2116 N N . GLU A 1 253 ? 15.541 -50.278 -26.450 1.00 46.91 253 GLU A N 1
ATOM 2117 C CA . GLU A 1 253 ? 15.706 -51.118 -25.267 1.00 46.91 253 GLU A CA 1
ATOM 2118 C C . GLU A 1 253 ? 17.136 -50.951 -24.712 1.00 46.91 253 GLU A C 1
ATOM 2120 O O . GLU A 1 253 ? 18.098 -50.978 -25.487 1.00 46.91 253 GLU A O 1
ATOM 2125 N N . PRO A 1 254 ? 17.301 -50.705 -23.398 1.00 48.56 254 PRO A N 1
ATOM 2126 C CA . PRO A 1 254 ? 18.618 -50.511 -22.807 1.00 48.56 254 PRO A CA 1
ATOM 2127 C C . PRO A 1 254 ? 19.456 -51.783 -22.957 1.00 48.56 254 PRO A C 1
ATOM 2129 O O . PRO A 1 254 ? 18.962 -52.891 -22.748 1.00 48.56 254 PRO A O 1
ATOM 2132 N N . ILE A 1 255 ? 20.738 -51.624 -23.294 1.00 53.25 255 ILE A N 1
ATOM 2133 C CA . ILE A 1 255 ? 21.652 -52.759 -23.418 1.00 53.25 255 ILE A CA 1
ATOM 2134 C C . ILE A 1 255 ? 22.126 -53.154 -22.018 1.00 53.25 255 ILE A C 1
ATOM 2136 O O . ILE A 1 255 ? 22.685 -52.342 -21.278 1.00 53.25 255 ILE A O 1
ATOM 2140 N N . ALA A 1 256 ? 21.900 -54.417 -21.661 1.00 54.12 256 ALA A N 1
ATOM 2141 C CA . ALA A 1 256 ? 22.441 -55.034 -20.460 1.00 54.12 256 ALA A CA 1
ATOM 2142 C C . ALA A 1 256 ? 23.877 -55.504 -20.731 1.00 54.12 256 ALA A C 1
ATOM 2144 O O . ALA A 1 256 ? 24.101 -56.386 -21.559 1.00 54.12 256 ALA A O 1
ATOM 2145 N N . VAL A 1 257 ? 24.854 -54.916 -20.040 1.00 60.41 257 VAL A N 1
ATOM 2146 C CA . VAL A 1 257 ? 26.267 -55.305 -20.135 1.00 60.41 257 VAL A CA 1
ATOM 2147 C C . VAL A 1 257 ? 26.667 -56.046 -18.853 1.00 60.41 257 VAL A C 1
ATOM 2149 O O . VAL A 1 257 ? 26.401 -55.530 -17.760 1.00 60.41 257 VAL A O 1
ATOM 2152 N N . PRO A 1 258 ? 27.277 -57.243 -18.948 1.00 54.41 258 PRO A N 1
ATOM 2153 C CA . PRO A 1 258 ? 27.720 -58.002 -17.781 1.00 54.41 258 PRO A CA 1
ATOM 2154 C C . PRO A 1 258 ? 28.894 -57.309 -17.078 1.00 54.41 258 PRO A C 1
ATOM 2156 O O . PRO A 1 258 ? 29.818 -56.808 -17.724 1.00 54.41 258 PRO A O 1
ATOM 2159 N N . ILE A 1 259 ? 28.865 -57.288 -15.744 1.00 55.56 259 ILE A N 1
ATOM 2160 C CA . ILE A 1 259 ? 29.922 -56.688 -14.920 1.00 55.56 259 ILE A CA 1
ATOM 2161 C C . ILE A 1 259 ? 31.022 -57.731 -14.704 1.00 55.56 259 ILE A C 1
ATOM 2163 O O . ILE A 1 259 ? 30.781 -58.789 -14.122 1.00 55.56 259 ILE A O 1
ATOM 2167 N N . VAL A 1 260 ? 32.244 -57.438 -15.150 1.00 50.09 260 VAL A N 1
ATOM 2168 C CA . VAL A 1 260 ? 33.387 -58.352 -15.001 1.00 50.09 260 VAL A CA 1
ATOM 2169 C C . VAL A 1 260 ? 33.663 -58.605 -13.511 1.00 50.09 260 VAL A C 1
ATOM 2171 O O . VAL A 1 260 ? 34.016 -57.683 -12.779 1.00 50.09 260 VAL A O 1
ATOM 2174 N N . GLY A 1 261 ? 33.504 -59.859 -13.071 1.00 55.34 261 GLY A N 1
ATOM 2175 C CA . GLY A 1 261 ? 33.717 -60.296 -11.683 1.00 55.34 261 GLY A CA 1
ATOM 2176 C C . GLY A 1 261 ? 32.449 -60.475 -10.832 1.00 55.34 261 GLY A C 1
ATOM 2177 O O . GLY A 1 261 ? 32.570 -60.845 -9.665 1.00 55.34 261 GLY A O 1
ATOM 2178 N N . ALA A 1 262 ? 31.252 -60.244 -11.382 1.00 54.00 262 ALA A N 1
ATOM 2179 C CA . ALA A 1 262 ? 29.977 -60.546 -10.721 1.00 54.00 262 ALA A CA 1
ATOM 2180 C C . ALA A 1 262 ? 29.434 -61.939 -11.117 1.00 54.00 262 ALA A C 1
ATOM 2182 O O . ALA A 1 262 ? 29.824 -62.488 -12.143 1.00 54.00 262 ALA A O 1
ATOM 2183 N N . HIS A 1 263 ? 28.536 -62.512 -10.301 1.00 53.50 263 HIS A N 1
ATOM 2184 C CA . HIS A 1 263 ? 27.778 -63.720 -10.665 1.00 53.50 263 HIS A CA 1
ATOM 2185 C C . HIS A 1 263 ? 26.898 -63.463 -11.903 1.00 53.50 263 HIS A C 1
ATOM 2187 O O . HIS A 1 263 ? 26.400 -62.346 -12.055 1.00 53.50 263 HIS A O 1
ATOM 2193 N N . ASP A 1 264 ? 26.679 -64.502 -12.724 1.00 55.00 264 ASP A N 1
ATOM 2194 C CA . ASP A 1 264 ? 26.068 -64.476 -14.076 1.00 55.00 264 ASP A CA 1
ATOM 2195 C C . ASP A 1 264 ? 24.674 -63.814 -14.185 1.00 55.00 264 ASP A C 1
ATOM 2197 O O . ASP A 1 264 ? 24.168 -63.592 -15.284 1.00 55.00 264 ASP A O 1
ATOM 2201 N N . ASP A 1 265 ? 24.069 -63.436 -13.058 1.00 55.38 265 ASP A N 1
ATOM 2202 C CA . ASP A 1 265 ? 22.705 -62.917 -12.961 1.00 55.38 265 ASP A CA 1
ATOM 2203 C C . ASP A 1 265 ? 22.650 -61.388 -12.754 1.00 55.38 265 ASP A C 1
ATOM 2205 O O . ASP A 1 265 ? 21.571 -60.825 -12.536 1.00 55.38 265 ASP A O 1
ATOM 2209 N N . ILE A 1 266 ? 23.801 -60.701 -12.748 1.00 47.84 266 ILE A N 1
ATOM 2210 C CA . ILE A 1 266 ? 23.902 -59.262 -12.455 1.00 47.84 266 ILE A CA 1
ATOM 2211 C C . ILE A 1 266 ? 24.417 -58.501 -13.679 1.00 47.84 266 ILE A C 1
ATOM 2213 O O . ILE A 1 266 ? 25.566 -58.647 -14.095 1.00 47.84 266 ILE A O 1
ATOM 2217 N N . PHE A 1 267 ? 23.572 -57.613 -14.203 1.00 54.44 267 PHE A N 1
ATOM 2218 C CA . PHE A 1 267 ? 23.877 -56.780 -15.363 1.00 54.44 267 PHE A CA 1
ATOM 2219 C C . PHE A 1 267 ? 23.754 -55.293 -15.031 1.00 54.44 267 PHE A C 1
ATOM 2221 O O . PHE A 1 267 ? 22.900 -54.876 -14.246 1.00 54.44 267 PHE A O 1
ATOM 2228 N N . THR A 1 268 ? 24.581 -54.482 -15.682 1.00 51.38 268 THR A N 1
ATOM 2229 C CA . THR A 1 268 ? 24.441 -53.021 -15.714 1.00 51.38 268 THR A CA 1
ATOM 2230 C C . THR A 1 268 ? 23.677 -52.611 -16.963 1.00 51.38 268 THR A C 1
ATOM 2232 O O . THR A 1 268 ? 24.052 -52.993 -18.070 1.00 51.38 268 THR A O 1
ATOM 2235 N N . LEU A 1 269 ? 22.616 -51.820 -16.797 1.00 53.53 269 LEU A N 1
ATOM 2236 C CA . LEU A 1 269 ? 21.893 -51.216 -17.915 1.00 53.53 269 LEU A CA 1
ATOM 2237 C C . LEU A 1 269 ? 22.586 -49.911 -18.298 1.00 53.53 269 LEU A C 1
ATOM 2239 O O . LEU A 1 269 ? 22.611 -48.970 -17.503 1.00 53.53 269 LEU A O 1
ATOM 2243 N N . ILE A 1 270 ? 23.141 -49.858 -19.506 1.00 52.44 270 ILE A N 1
ATOM 2244 C CA . ILE A 1 270 ? 23.738 -48.639 -20.054 1.00 52.44 270 ILE A CA 1
ATOM 2245 C C . ILE A 1 270 ? 22.802 -48.125 -21.158 1.00 52.44 270 ILE A C 1
ATOM 2247 O O . ILE A 1 270 ? 22.466 -48.887 -22.072 1.00 52.44 270 ILE A O 1
ATOM 2251 N N . PRO A 1 271 ? 22.326 -46.867 -21.094 1.00 50.84 271 PRO A N 1
ATOM 2252 C CA . PRO A 1 271 ? 21.572 -46.283 -22.196 1.00 50.84 271 PRO A CA 1
ATOM 2253 C C . PRO A 1 271 ? 22.454 -46.248 -23.451 1.00 50.84 271 PRO A C 1
ATOM 2255 O O . PRO A 1 271 ? 23.597 -45.802 -23.404 1.00 50.84 271 PRO A O 1
ATOM 2258 N N . ASN A 1 272 ? 21.924 -46.748 -24.568 1.00 45.62 272 ASN A N 1
ATOM 2259 C CA . ASN A 1 272 ? 22.694 -47.020 -25.788 1.00 45.62 272 ASN A CA 1
ATOM 2260 C C . ASN A 1 272 ? 23.074 -45.760 -26.594 1.00 45.62 272 ASN A C 1
ATOM 2262 O O . ASN A 1 272 ? 23.696 -45.852 -27.646 1.00 45.62 272 ASN A O 1
ATOM 2266 N N . GLU A 1 273 ? 22.709 -44.577 -26.108 1.00 49.28 273 GLU A N 1
ATOM 2267 C CA . GLU A 1 273 ? 23.136 -43.308 -26.679 1.00 49.28 273 GLU A CA 1
ATOM 2268 C C . GLU A 1 273 ? 23.715 -42.438 -25.571 1.00 49.28 273 GLU A C 1
ATOM 2270 O O . GLU A 1 273 ? 23.146 -42.313 -24.482 1.00 49.28 273 GLU A O 1
ATOM 2275 N N . SER A 1 274 ? 24.854 -41.812 -25.867 1.00 42.34 274 SER A N 1
ATOM 2276 C CA . SER A 1 274 ? 25.345 -40.673 -25.107 1.00 42.34 274 SER A CA 1
ATOM 2277 C C . SER A 1 274 ? 24.213 -39.656 -25.019 1.00 42.34 274 SER A C 1
ATOM 2279 O O . SER A 1 274 ? 23.816 -39.090 -26.038 1.00 42.34 274 SER A O 1
ATOM 2281 N N . LEU A 1 275 ? 23.690 -39.449 -23.809 1.00 42.12 275 LEU A N 1
ATOM 2282 C CA . LEU A 1 275 ? 22.832 -38.319 -23.479 1.00 42.12 275 LEU A CA 1
ATOM 2283 C C . LEU A 1 275 ? 23.652 -37.054 -23.733 1.00 42.12 275 LEU A C 1
ATOM 2285 O O . LEU A 1 275 ? 24.289 -36.534 -22.825 1.00 42.12 275 LEU A O 1
ATOM 2289 N N . ILE A 1 276 ? 23.681 -36.584 -24.978 1.00 40.31 276 ILE A N 1
ATOM 2290 C CA . ILE A 1 276 ? 23.949 -35.182 -25.248 1.00 40.31 276 ILE A CA 1
ATOM 2291 C C . ILE A 1 276 ? 22.700 -34.493 -24.702 1.00 40.31 276 ILE A C 1
ATOM 2293 O O . ILE A 1 276 ? 21.610 -34.720 -25.240 1.00 40.31 276 ILE A O 1
ATOM 2297 N N . PRO A 1 277 ? 22.792 -33.743 -23.592 1.00 38.84 277 PRO A N 1
ATOM 2298 C CA . PRO A 1 277 ? 21.656 -32.967 -23.138 1.00 38.84 277 PRO A CA 1
ATOM 2299 C C . PRO A 1 277 ? 21.280 -32.046 -24.296 1.00 38.84 277 PRO A C 1
ATOM 2301 O O . PRO A 1 277 ? 22.160 -31.418 -24.886 1.00 38.84 277 PRO A O 1
ATOM 2304 N N . ASN A 1 278 ? 19.998 -31.996 -24.663 1.00 38.78 278 ASN A N 1
ATOM 2305 C CA . ASN A 1 278 ? 19.527 -30.986 -25.604 1.00 38.78 278 ASN A CA 1
ATOM 2306 C C . ASN A 1 278 ? 20.034 -29.626 -25.107 1.00 38.78 278 ASN A C 1
ATOM 2308 O O . ASN A 1 278 ? 19.644 -29.182 -24.032 1.00 38.78 278 ASN A O 1
ATOM 2312 N N . SER A 1 279 ? 20.900 -28.977 -25.880 1.00 41.84 279 SER A N 1
ATOM 2313 C CA . SER A 1 279 ? 21.514 -27.689 -25.541 1.00 41.84 279 SER A CA 1
ATOM 2314 C C . SER A 1 279 ? 20.546 -26.507 -25.682 1.00 41.84 279 SER A C 1
ATOM 2316 O O . SER A 1 279 ? 20.969 -25.363 -25.800 1.00 41.84 279 SER A O 1
ATOM 2318 N N . GLU A 1 280 ? 19.239 -26.764 -25.699 1.00 44.22 280 GLU A N 1
ATOM 2319 C CA . GLU A 1 280 ? 18.212 -25.731 -25.652 1.00 44.22 280 GLU A CA 1
ATOM 2320 C C . GLU A 1 280 ? 17.593 -25.725 -24.253 1.00 44.22 280 GLU A C 1
ATOM 2322 O O . GLU A 1 280 ? 16.619 -26.428 -23.982 1.00 44.22 280 GLU A O 1
ATOM 2327 N N . GLY A 1 281 ? 18.185 -24.914 -23.371 1.00 45.28 281 GLY A N 1
ATOM 2328 C CA . GLY A 1 281 ? 17.603 -24.562 -22.073 1.00 45.28 281 GLY A CA 1
ATOM 2329 C C . GLY A 1 281 ? 18.309 -25.118 -20.836 1.00 45.28 281 GLY A C 1
ATOM 2330 O O . GLY A 1 281 ? 17.626 -25.394 -19.856 1.00 45.28 281 GLY A O 1
ATOM 2331 N N . LEU A 1 282 ? 19.634 -25.279 -20.865 1.00 36.62 282 LEU A N 1
ATOM 2332 C CA . LEU A 1 282 ? 20.440 -25.511 -19.663 1.00 36.62 282 LEU A CA 1
ATOM 2333 C C . LEU A 1 282 ? 21.366 -24.308 -19.460 1.00 36.62 282 LEU A C 1
ATOM 2335 O O . LEU A 1 282 ? 22.190 -24.028 -20.330 1.00 36.62 282 LEU A O 1
ATOM 2339 N N . ASP A 1 283 ? 21.195 -23.602 -18.342 1.00 41.41 283 ASP A N 1
ATOM 2340 C CA . ASP A 1 283 ? 22.145 -22.594 -17.868 1.00 41.41 283 ASP A CA 1
ATOM 2341 C C . ASP A 1 283 ? 23.386 -23.300 -17.289 1.00 41.41 283 ASP A C 1
ATOM 2343 O O . ASP A 1 283 ? 23.302 -24.412 -16.760 1.00 41.41 283 ASP A O 1
ATOM 2347 N N . GLU A 1 284 ? 24.556 -22.666 -17.408 1.00 42.84 284 GLU A N 1
ATOM 2348 C CA . GLU A 1 284 ? 25.870 -23.260 -17.099 1.00 42.84 284 GLU A CA 1
ATOM 2349 C C . GLU A 1 284 ? 26.085 -23.642 -15.616 1.00 42.84 284 GLU A C 1
ATOM 2351 O O . GLU A 1 284 ? 27.073 -24.306 -15.307 1.00 42.84 284 GLU A O 1
ATOM 2356 N N . ASP A 1 285 ? 25.142 -23.338 -14.717 1.00 47.03 285 ASP A N 1
ATOM 2357 C CA . ASP A 1 285 ? 25.223 -23.664 -13.284 1.00 47.03 285 ASP A CA 1
ATOM 2358 C C . ASP A 1 285 ? 24.485 -24.956 -12.871 1.00 47.03 285 ASP A C 1
ATOM 2360 O O . ASP A 1 285 ? 24.631 -25.414 -11.737 1.00 47.03 285 ASP A O 1
ATOM 2364 N N . ASP A 1 286 ? 23.753 -25.615 -13.779 1.00 44.88 286 ASP A N 1
ATOM 2365 C CA . ASP A 1 286 ? 23.025 -26.864 -13.471 1.00 44.88 286 ASP A CA 1
ATOM 2366 C C . ASP A 1 286 ? 23.895 -28.138 -13.574 1.00 44.88 286 ASP A C 1
ATOM 2368 O O . ASP A 1 286 ? 23.402 -29.272 -13.523 1.00 44.88 286 ASP A O 1
ATOM 2372 N N . GLN A 1 287 ? 25.218 -28.000 -13.699 1.00 42.97 287 GLN A N 1
ATOM 2373 C CA . GLN A 1 287 ? 26.123 -29.147 -13.776 1.00 42.97 287 GLN A CA 1
ATOM 2374 C C . GLN A 1 287 ? 26.437 -29.752 -12.405 1.00 42.97 287 GLN A C 1
ATOM 2376 O O . GLN A 1 287 ? 27.565 -29.656 -11.951 1.00 42.97 287 GLN A O 1
ATOM 2381 N N . TYR A 1 288 ? 25.496 -30.481 -11.802 1.00 33.66 288 TYR A N 1
ATOM 2382 C CA . TYR A 1 288 ? 25.826 -31.683 -11.019 1.00 33.66 288 TYR A CA 1
ATOM 2383 C C . TYR A 1 288 ? 24.646 -32.661 -11.021 1.00 33.66 288 TYR A C 1
ATOM 2385 O O . TYR A 1 288 ? 23.736 -32.571 -10.201 1.00 33.66 288 TYR A O 1
ATOM 2393 N N . VAL A 1 289 ? 24.691 -33.674 -11.892 1.00 34.88 289 VAL A N 1
ATOM 2394 C CA . VAL A 1 289 ? 23.873 -34.878 -11.700 1.00 34.88 289 VAL A CA 1
ATOM 2395 C C . VAL A 1 289 ? 24.653 -35.829 -10.801 1.00 34.88 289 VAL A C 1
ATOM 2397 O O . VAL A 1 289 ? 25.636 -36.438 -11.225 1.00 34.88 289 VAL A O 1
ATOM 2400 N N . THR A 1 290 ? 24.206 -35.992 -9.556 1.00 35.59 290 THR A N 1
ATOM 2401 C CA . THR A 1 290 ? 24.565 -37.166 -8.757 1.00 35.59 290 THR A CA 1
ATOM 2402 C C . THR A 1 290 ? 24.003 -38.388 -9.487 1.00 35.59 290 THR A C 1
ATOM 2404 O O . THR A 1 290 ? 22.791 -38.589 -9.540 1.00 35.59 290 THR A O 1
ATOM 2407 N N . GLN A 1 291 ? 24.864 -39.181 -10.128 1.00 38.28 291 GLN A N 1
ATOM 2408 C CA . GLN A 1 291 ? 24.451 -40.436 -10.754 1.00 38.28 291 GLN A CA 1
ATOM 2409 C C . GLN A 1 291 ? 23.974 -41.405 -9.665 1.00 38.28 291 GLN A C 1
ATOM 2411 O O . GLN A 1 291 ? 24.776 -42.002 -8.948 1.00 38.28 291 GLN A O 1
ATOM 2416 N N . HIS A 1 292 ? 22.661 -41.586 -9.541 1.00 34.06 292 HIS A N 1
ATOM 2417 C CA . HIS A 1 292 ? 22.101 -42.710 -8.801 1.00 34.06 292 HIS A CA 1
ATOM 2418 C C . HIS A 1 292 ? 22.137 -43.953 -9.694 1.00 34.06 292 HIS A C 1
ATOM 2420 O O . HIS A 1 292 ? 21.295 -44.132 -10.571 1.00 34.06 292 HIS A O 1
ATOM 2426 N N . VAL A 1 293 ? 23.129 -44.816 -9.475 1.00 36.69 293 VAL A N 1
ATOM 2427 C CA . VAL A 1 293 ? 23.159 -46.156 -10.072 1.00 36.69 293 VAL A CA 1
ATOM 2428 C C . VAL A 1 293 ? 22.095 -47.010 -9.382 1.00 36.69 293 VAL A C 1
ATOM 2430 O O . VAL A 1 293 ? 22.159 -47.236 -8.173 1.00 36.69 293 VAL A O 1
ATOM 2433 N N . ILE A 1 294 ? 21.103 -47.474 -10.144 1.00 39.94 294 ILE A N 1
ATOM 2434 C CA . ILE A 1 294 ? 20.063 -48.387 -9.658 1.00 39.94 294 ILE A CA 1
ATOM 2435 C C . ILE A 1 294 ? 20.487 -49.821 -9.990 1.00 39.94 294 ILE A C 1
ATOM 2437 O O . ILE A 1 294 ? 20.585 -50.189 -11.158 1.00 39.94 294 ILE A O 1
ATOM 2441 N N . TYR A 1 295 ? 20.699 -50.641 -8.960 1.00 38.78 295 TYR A N 1
ATOM 2442 C CA . TYR A 1 295 ? 20.930 -52.078 -9.102 1.00 38.78 295 TYR A CA 1
ATOM 2443 C C . TYR A 1 295 ? 19.597 -52.818 -9.013 1.00 38.78 295 TYR A C 1
ATOM 2445 O O . TYR A 1 295 ? 18.841 -52.631 -8.058 1.00 38.78 295 TYR A O 1
ATOM 2453 N N . THR A 1 296 ? 19.307 -53.682 -9.983 1.00 40.94 296 THR A N 1
ATOM 2454 C CA . THR A 1 296 ? 18.138 -54.568 -9.929 1.00 40.94 296 THR A CA 1
ATOM 2455 C C . THR A 1 296 ? 18.578 -56.020 -10.044 1.00 40.94 296 THR A C 1
ATOM 2457 O O . THR A 1 296 ? 19.479 -56.356 -10.806 1.00 40.94 296 THR A O 1
ATOM 2460 N N . ARG A 1 297 ? 17.960 -56.882 -9.231 1.00 31.25 297 ARG A N 1
ATOM 2461 C CA . ARG A 1 297 ? 18.188 -58.330 -9.207 1.00 31.25 297 ARG A CA 1
ATOM 2462 C C . ARG A 1 297 ? 16.998 -58.989 -9.892 1.00 31.25 297 ARG A C 1
ATOM 2464 O O . ARG A 1 297 ? 15.865 -58.755 -9.467 1.00 31.25 297 ARG A O 1
ATOM 2471 N N . ALA A 1 298 ? 17.232 -59.779 -10.937 1.00 35.66 298 ALA A N 1
ATOM 2472 C CA . ALA A 1 298 ? 16.160 -60.534 -11.575 1.00 35.66 298 ALA A CA 1
ATOM 2473 C C . ALA A 1 298 ? 15.599 -61.556 -10.571 1.00 35.66 298 ALA A C 1
ATOM 2475 O O . ALA A 1 298 ? 16.355 -62.299 -9.943 1.00 35.66 298 ALA A O 1
ATOM 2476 N N . ARG A 1 299 ? 14.278 -61.549 -10.361 1.00 34.53 299 ARG A N 1
ATOM 2477 C CA . ARG A 1 299 ? 13.590 -62.632 -9.647 1.00 34.53 299 ARG A CA 1
ATOM 2478 C C . ARG A 1 299 ? 13.322 -63.743 -10.656 1.00 34.53 299 ARG A C 1
ATOM 2480 O O . ARG A 1 299 ? 12.770 -63.456 -11.717 1.00 34.53 299 ARG A O 1
ATOM 2487 N N . SER A 1 300 ? 13.759 -64.951 -10.316 1.00 33.66 300 SER A N 1
ATOM 2488 C CA . SER A 1 300 ? 13.411 -66.193 -11.004 1.00 33.66 300 SER A CA 1
ATOM 2489 C C . SER A 1 300 ? 11.927 -66.526 -10.898 1.00 33.66 300 SER A C 1
ATOM 2491 O O . SER A 1 300 ? 11.269 -66.054 -9.939 1.00 33.66 300 SER A O 1
#

pLDDT: mean 81.13, std 20.87, range [31.25, 98.12]

=== Feature glossary ===
The record interleaves many kinds of information about one protein. Here is each kind framed as the question it answers.

Q: What are the backbone torsion angles?
A: φ (phi) and ψ (psi) are the two rotatable backbone dihedrals per residue: φ is the C(i-1)–N–Cα–C torsion, ψ is the N–Cα–C–N(i+1) torsion, both in degrees on (−180°, 180°]. α-helical residues cluster near (−60°, −45°); β-strand residues near (−120°, +130°). A Ramachandran plot is simply a scatter of (φ, ψ) for every residue.

Q: What is the amino-acid chain?
A: This is the polypeptide sequence — one letter per residue, N-terminus first. Length ranges from a few dozen residues for small domains to over a thousand for large multi-domain proteins.

Q: How mobile is each atom in the crystal?
A: For experimental (PDB) structures, the B-factor (temperature factor) quantifies the positional spread of each atom in the crystal — a combination of thermal vibration and static disorder — in units of Å². High B-factors mark flexible loops or poorly resolved regions; low B-factors mark the rigid, well-ordered core.

Q: Are the domains correctly placed relative to each other?
A: Predicted Aligned Error (PAE) is an AlphaFold confidence matrix: entry (i, j) is the expected error in the position of residue j, in ångströms, when the prediction is superimposed on the true structure at residue i. Low PAE within a block of residues means that block is internally rigid and well-predicted; high PAE between two blocks means their relative placement is uncertain even if each block individually is confident.

Q: How confident is the AlphaFold model at each residue?
A: pLDDT is the predicted lDDT-Cα score: AlphaFold's confidence that the local environment of each residue (all inter-atomic distances within 15 Å) is correctly placed. It is a per-residue number between 0 and 100, with higher meaning more reliable.

Q: What family and function is it annotated with?
A: Functional annotations link the protein to curated databases. InterPro entries identify conserved domains and families by matching the sequence against member-database signature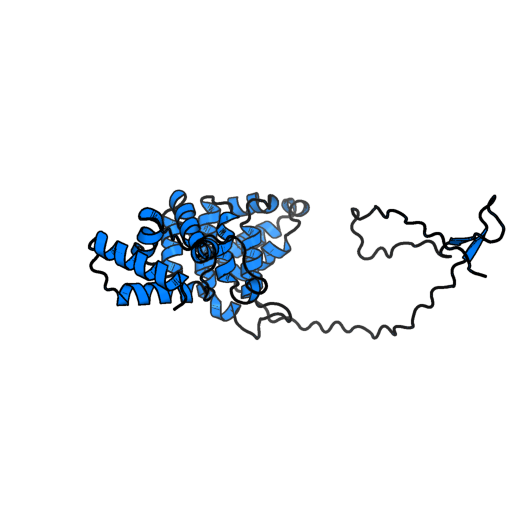s (Pfam, PROSITE, CDD, …). Gene Ontology (GO) terms describe molecular function, biological process, and cellular component in a controlled vocabulary. CATH places the structure in a hierarchical fold classification (Class/Architecture/Topology/Homologous-superfamily). The organism is the source species.

Q: How big and how compact is the whole molecule?
A: Three whole-structure scalars: the radius of gyration (RMS distance of Cα from centroid, in Å), the count of Cα–Cα contacts (pairs closer than 8 Å and separated by more than four residues in sequence — i.e. tertiary, not local, contacts), and the bounding-box dimensions. Together they distinguish compact globular folds from extended fibres or disordered chains.

Q: What known structures does this most resemble?
A: The Foldseek neighbor list gives the closest experimentally determined structures in the PDB, ranked by structural alignment. TM-score near 1 means near-identical fold; near 0.3 means only rough topology match. This is how one finds what a novel AlphaFold prediction most resembles in the solved-structure universe.

Q: Which residues are buried vs exposed?
A: SASA measures how much of the protein is reachable by solvent. It is computed by rolling a water-sized probe over the atomic surface and summing the exposed area (Å²). Per-residue SASA distinguishes core (buried, low SASA) from surface (exposed, high SASA) residues; total SASA is a whole-molecule size measure.

Q: Which residues are in helices, strands, or loops?
A: Eight-state secondary structure (DSSP): H is the canonical α-helix, G the tighter 3₁₀-helix, I the wider π-helix; E/B are β-structure, T and S are turns and bends, and '-' is everything else. DSSP derives these from the pattern of main-chain N–H···O=C hydrogen bonds, not from the sequence.

Q: Where is each backbone atom in 3D?
A: Structure coordinates are given as an mmCIF _atom_site loop: one row per atom with element, residue name, chain id, sequence number, and x/y/z position in Å. Only the four main-chain atoms per residue are included here; side chains are omitted to keep the record compact.

Q: What if only a Cα trace is available?
A: Three-state secondary structure (P-SEA) collapses the eight DSSP classes into helix (a), strand (b), and coil (c). P-SEA assigns these from Cα geometry alone — distances and angles — without requiring backbone oxygens, so it works on any Cα trace.

Q: What do the rendered images show?
A: The six renders are orthographic views along the three Cartesian axes in both directions. Representation (cartoon, sticks, or surface) and color scheme (sequence-rainbow or by-chain) vary across proteins so the training set covers all the common visualization conventions.

Q: What does the local fold look like, residue by residue?
A: Foldseek's 3Di representation compresses backbone geometry into a per-residue letter drawn from a learned twenty-state alphabet. It captures the tertiary interaction pattern around each residue — which residues are packed against it in space, regardless of where they are in sequence.

Q: What do the diagnostic plots show?
A: The contact map is a binary N×N matrix image: pixel (i, j) is dark where Cα_i and Cα_j are within 8 Å and |i−j|>4. Because the |i−j|>4 filter removes local helical contacts, off-diagonal stripes parallel to the main diagonal indicate parallel β-sheets; stripes perpendicular to it indicate antiparallel β-sheets. The Ramachandran plot scatters every residue's (φ, ψ) pair against the sterically allowed regions. The PAE heatmap renders the predicted-aligned-error matrix.